Protein AF-A0AAV8USU6-F1 (afdb_monomer)

InterPro domains:
  IPR000008 C2 domain [PF00168] (88-196)
  IPR000152 EGF-type aspartate/asparagine hydroxylation site [PS00010] (63-74)
  IPR000742 EGF-like domain [PF00008] (52-81)
  IPR000742 EGF-like domain [PS01186] (72-83)
  IPR000742 EGF-like domain [PS50026] (48-84)
  IPR000742 EGF-like domain [SM00181] (51-84)
  IPR001881 EGF-like calcium-binding domain [SM00179] (52-84)
  IPR035892 C2 domain superfamily [G3DSA:2.60.40.150] (82-209)
  IPR035892 C2 domain superfamily [SSF49562] (86-198)

pLDDT: mean 71.03, std 19.29, range [28.53, 97.12]

Organism: NCBI:txid101924

Secondary structure (DSSP, 8-state):
---------------------------------------S---PPPPPPPPP-TTTS-TTPEEEEETTEEEEEPPTTEESTTS-EE-EEEEEEEEEEES--B-STTTTS---S-SS-B--EEEEEEEEETTS-EEEEEPPPB-S--TT-EEEEEEEEEEE-EEEEEEEEEE--SSS---EEEEEEEEGGG--S-SS-----EEEEEE-SSS-TTT-EEEEEEEEEE-

Radius of gyration: 25.68 Å; Cα contacts (8 Å, |Δi|>4): 419; chains: 1; bounding box: 75×52×65 Å

Mean predicted aligned error: 15.53 Å

Foldseek 3Di:
DDDDDDDDDDDDDDDDDDDDDDDDDDDDPPPDPDDPDDDPDDPDPDPDAAADDPQQAPDPWDWDGDPRHIATRADFQFDDRRSQFGKWWKKKWWFFWAAFDQDPPPPPDPDDPDDDDGFQKKKKKWWAAPVGDIDIDIDDTRPPDDGTDTPGDMDTPTIGRTFKMKMFIWGDDPPDDIHTQFIDMDGCSPQSPDPDDSFPFDWDWTHGPVDDSVRTTITMTMGIGGD

Structure (mmCIF, N/CA/C/O backbone):
data_AF-A0AAV8USU6-F1
#
_entry.id   AF-A0AAV8USU6-F1
#
loop_
_atom_site.group_PDB
_atom_site.id
_atom_site.type_symbol
_atom_site.label_atom_id
_atom_site.label_alt_id
_atom_site.label_comp_id
_atom_site.label_asym_id
_atom_site.label_entity_id
_atom_site.label_seq_id
_atom_site.pdbx_PDB_ins_code
_atom_site.Cartn_x
_atom_site.Cartn_y
_atom_site.Cartn_z
_atom_site.occupancy
_atom_site.B_iso_or_equiv
_atom_site.auth_seq_id
_atom_site.auth_comp_id
_atom_site.auth_asym_id
_atom_site.auth_atom_id
_atom_site.pdbx_PDB_model_num
ATOM 1 N N . MET A 1 1 ? 7.207 -15.538 30.637 1.00 30.20 1 MET A N 1
ATOM 2 C CA . MET A 1 1 ? 8.234 -16.384 29.986 1.00 30.20 1 MET A CA 1
ATOM 3 C C . MET A 1 1 ? 7.613 -16.984 28.735 1.00 30.20 1 MET A C 1
ATOM 5 O O . MET A 1 1 ? 6.479 -17.431 28.803 1.00 30.20 1 MET A O 1
ATOM 9 N N . ALA A 1 2 ? 8.302 -16.873 27.601 1.00 35.47 2 ALA A N 1
ATOM 10 C CA . ALA A 1 2 ? 7.780 -17.097 26.253 1.00 35.47 2 ALA A CA 1
ATOM 11 C C . ALA A 1 2 ? 7.238 -18.514 25.990 1.00 35.47 2 ALA A C 1
ATOM 13 O O . ALA A 1 2 ? 7.802 -19.483 26.494 1.00 35.47 2 ALA A O 1
ATOM 14 N N . LYS A 1 3 ? 6.248 -18.612 25.089 1.00 28.55 3 LYS A N 1
ATOM 15 C CA . LYS A 1 3 ? 6.209 -19.606 24.001 1.00 28.55 3 LYS A CA 1
ATOM 16 C C . LYS A 1 3 ? 5.271 -19.140 22.879 1.00 28.55 3 LYS A C 1
ATOM 18 O O . LYS A 1 3 ? 4.063 -19.061 23.042 1.00 28.55 3 LYS A O 1
ATOM 23 N N . TYR A 1 4 ? 5.899 -18.817 21.754 1.00 35.44 4 TYR A N 1
ATOM 24 C CA . TYR A 1 4 ? 5.329 -18.570 20.433 1.00 35.44 4 TYR A CA 1
ATOM 25 C C . TYR A 1 4 ? 5.064 -19.927 19.763 1.00 35.44 4 TYR A C 1
ATOM 27 O O . TYR A 1 4 ? 6.001 -20.717 19.640 1.00 35.44 4 TYR A O 1
ATOM 35 N N . THR A 1 5 ? 3.833 -20.223 19.341 1.00 28.53 5 THR A N 1
ATOM 36 C CA . THR A 1 5 ? 3.465 -21.186 18.269 1.00 28.53 5 THR A CA 1
ATOM 37 C C . THR A 1 5 ? 1.951 -21.023 18.050 1.00 28.53 5 THR A C 1
ATOM 39 O O . THR A 1 5 ? 1.216 -20.984 19.024 1.00 28.53 5 THR A O 1
ATOM 42 N N . GLN A 1 6 ? 1.407 -20.825 16.847 1.00 34.00 6 GLN A N 1
ATOM 43 C CA . GLN A 1 6 ? 1.409 -21.801 15.761 1.00 34.00 6 GLN A CA 1
ATOM 44 C C . GLN A 1 6 ? 1.050 -21.132 14.420 1.00 34.00 6 GLN A C 1
ATOM 46 O O . GLN A 1 6 ? 0.008 -20.497 14.281 1.00 34.00 6 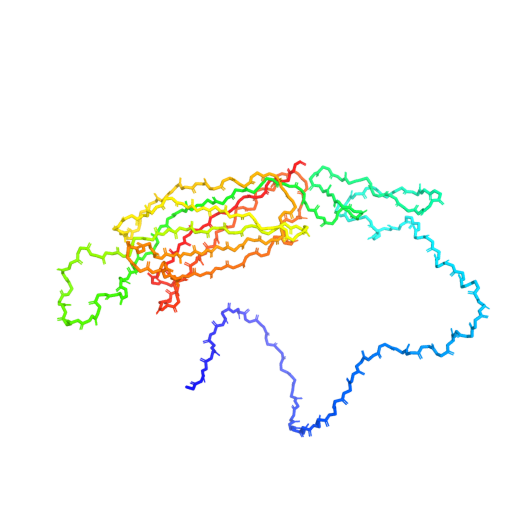GLN A O 1
ATOM 51 N N . VAL A 1 7 ? 1.908 -21.332 13.420 1.00 33.25 7 VAL A N 1
ATOM 52 C CA . VAL A 1 7 ? 1.582 -21.174 11.999 1.00 33.25 7 VAL A CA 1
ATOM 53 C C . VAL A 1 7 ? 0.888 -22.465 11.557 1.00 33.25 7 VAL A C 1
ATOM 55 O O . VAL A 1 7 ? 1.444 -23.550 11.719 1.00 33.25 7 VAL A O 1
ATOM 58 N N . CYS A 1 8 ? -0.325 -22.359 11.013 1.00 29.50 8 CYS A N 1
ATOM 59 C CA . CYS A 1 8 ? -0.999 -23.461 10.328 1.00 29.50 8 CYS A CA 1
ATOM 60 C C . CYS A 1 8 ? -0.455 -23.574 8.898 1.00 29.50 8 CYS A C 1
ATOM 62 O O . CYS A 1 8 ? -0.844 -22.797 8.030 1.00 29.50 8 CYS A O 1
ATOM 64 N N . VAL A 1 9 ? 0.410 -24.557 8.638 1.00 39.50 9 VAL A N 1
ATOM 65 C CA . VAL A 1 9 ? 0.604 -25.106 7.288 1.00 39.50 9 VAL A CA 1
ATOM 66 C C . VAL A 1 9 ? 0.569 -26.627 7.385 1.00 39.50 9 VAL A C 1
ATOM 68 O O . VAL A 1 9 ? 1.284 -27.248 8.169 1.00 39.50 9 VAL A O 1
ATOM 71 N N . VAL A 1 10 ? -0.335 -27.208 6.607 1.00 37.88 10 VAL A N 1
ATOM 72 C CA . VAL A 1 10 ? -0.635 -28.635 6.532 1.00 37.88 10 VAL A CA 1
ATOM 73 C C . VAL A 1 10 ? 0.506 -29.376 5.818 1.00 37.88 10 VAL A C 1
ATOM 75 O O . VAL A 1 10 ? 0.798 -29.089 4.665 1.00 37.88 10 VAL A O 1
ATOM 78 N N . GLY A 1 11 ? 1.121 -30.319 6.540 1.00 32.38 11 GLY A N 1
ATOM 79 C CA . GLY A 1 11 ? 1.697 -31.600 6.100 1.00 32.38 11 GLY A CA 1
ATOM 80 C C . GLY A 1 11 ? 2.580 -31.694 4.844 1.00 32.38 11 GLY A C 1
ATOM 81 O O . GLY A 1 11 ? 2.073 -31.711 3.732 1.00 32.38 11 GLY A O 1
ATOM 82 N N . LEU A 1 12 ? 3.858 -32.051 5.036 1.00 34.44 12 LEU A N 1
ATOM 83 C CA . LEU A 1 12 ? 4.325 -33.409 4.709 1.00 34.44 12 LEU A CA 1
ATOM 84 C C . LEU A 1 12 ? 5.612 -33.750 5.482 1.00 34.44 12 LEU A C 1
ATOM 86 O O . LEU A 1 12 ? 6.517 -32.934 5.622 1.00 34.44 12 LEU A O 1
ATOM 90 N N . VAL A 1 13 ? 5.647 -34.970 6.010 1.00 34.88 13 VAL A N 1
ATOM 91 C CA . VAL A 1 13 ? 6.684 -35.541 6.875 1.00 34.88 13 VAL A CA 1
ATOM 92 C C . VAL A 1 13 ? 7.810 -36.134 6.029 1.00 34.88 13 VAL A C 1
ATOM 94 O O . VAL A 1 13 ? 7.525 -36.901 5.118 1.00 34.88 13 VAL A O 1
ATOM 97 N N . LEU A 1 14 ? 9.067 -35.884 6.404 1.00 33.19 14 LEU A N 1
ATOM 98 C CA . LEU A 1 14 ? 10.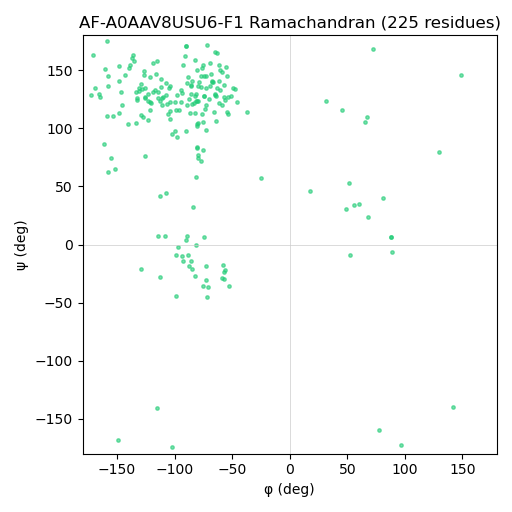134 -36.891 6.362 1.00 33.19 14 LEU A CA 1
ATOM 99 C C . LEU A 1 14 ? 11.197 -36.535 7.409 1.00 33.19 14 LEU A C 1
ATOM 101 O O . LEU A 1 14 ? 11.888 -35.524 7.319 1.00 33.19 14 LEU A O 1
ATOM 105 N N . ALA A 1 15 ? 11.256 -37.365 8.447 1.00 34.25 15 ALA A N 1
ATOM 106 C CA . ALA A 1 15 ? 12.210 -37.286 9.538 1.00 34.25 15 ALA A CA 1
ATOM 107 C C . ALA A 1 15 ? 13.557 -37.891 9.119 1.00 34.25 15 ALA A C 1
ATOM 109 O O . ALA A 1 15 ? 13.586 -38.992 8.572 1.00 34.25 15 ALA A O 1
ATOM 110 N N . VAL A 1 16 ? 14.664 -37.230 9.467 1.00 36.00 16 VAL A N 1
ATOM 111 C CA . VAL A 1 16 ? 15.960 -37.893 9.660 1.00 36.00 16 VAL A CA 1
ATOM 112 C C . VAL A 1 16 ? 16.563 -37.388 10.968 1.00 36.00 16 VAL A C 1
ATOM 114 O O . VAL A 1 16 ? 16.653 -36.190 11.225 1.00 36.00 16 VAL A O 1
ATOM 117 N N . LEU A 1 17 ? 16.899 -38.357 11.812 1.00 37.72 17 LEU A N 1
ATOM 118 C CA . LEU A 1 17 ? 17.495 -38.249 13.136 1.00 37.72 17 LEU A CA 1
ATOM 119 C C . LEU A 1 17 ? 18.920 -37.686 13.057 1.00 37.72 17 LEU A C 1
ATOM 121 O O . LEU A 1 17 ? 19.693 -38.154 12.228 1.00 37.72 17 LEU A O 1
ATOM 125 N N . ALA A 1 18 ? 19.306 -36.810 13.988 1.00 36.22 18 ALA A N 1
ATOM 126 C CA . ALA A 1 18 ? 20.639 -36.855 14.598 1.00 36.22 18 ALA A CA 1
ATOM 127 C C . ALA A 1 18 ? 20.713 -35.994 15.869 1.00 36.22 18 ALA A C 1
ATOM 129 O O . ALA A 1 18 ? 20.324 -34.831 15.918 1.00 36.22 18 ALA A O 1
ATOM 130 N N . SER A 1 19 ? 21.221 -36.653 16.896 1.00 37.25 19 SER A N 1
ATOM 131 C CA . SER A 1 19 ? 21.472 -36.287 18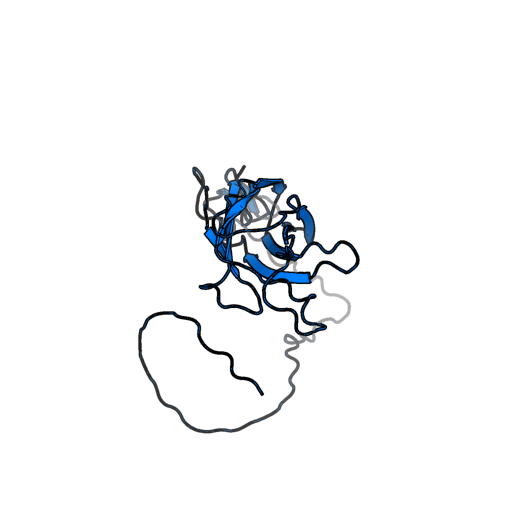.281 1.00 37.25 19 SER A CA 1
ATOM 132 C C . SER A 1 19 ? 22.592 -35.260 18.519 1.00 37.25 19 SER A C 1
ATOM 134 O O . SER A 1 19 ? 23.569 -35.190 17.783 1.00 37.25 19 SER A O 1
ATOM 136 N N . SER A 1 20 ? 22.462 -34.599 19.678 1.00 40.94 20 SER A N 1
ATOM 137 C CA . SER A 1 20 ? 23.510 -34.120 20.601 1.00 40.94 20 SER A CA 1
ATOM 138 C C . SER A 1 20 ? 24.490 -33.019 20.159 1.00 40.94 20 SER A C 1
ATOM 140 O O . SER A 1 20 ? 25.470 -33.260 19.469 1.00 40.94 20 SER A O 1
ATOM 142 N N . ALA A 1 21 ? 24.236 -31.830 20.719 1.00 38.78 21 ALA A N 1
ATOM 143 C CA . ALA A 1 21 ? 25.156 -30.918 21.411 1.00 38.78 21 ALA A CA 1
ATOM 144 C C . ALA A 1 21 ? 26.641 -30.857 20.994 1.00 38.78 21 ALA A C 1
ATOM 146 O O . ALA A 1 21 ? 27.402 -31.790 21.230 1.00 38.78 21 ALA A O 1
ATOM 147 N N . SER A 1 22 ? 27.097 -29.652 20.633 1.00 37.94 22 SER A N 1
ATOM 148 C CA . SER A 1 22 ? 28.099 -28.904 21.417 1.00 37.94 22 SER A CA 1
ATOM 149 C C . SER A 1 22 ? 28.230 -27.469 20.908 1.00 37.94 22 SER A C 1
ATOM 151 O O . SER A 1 22 ? 28.298 -27.216 19.709 1.00 37.94 22 SER A O 1
ATOM 153 N N . ALA A 1 23 ? 28.252 -26.521 21.844 1.00 40.19 23 ALA A N 1
ATOM 154 C CA . ALA A 1 23 ? 28.543 -25.124 21.575 1.00 40.19 23 ALA A CA 1
ATOM 155 C C . ALA A 1 23 ? 30.046 -24.945 21.325 1.00 40.19 23 ALA A C 1
ATOM 157 O O . ALA A 1 23 ? 30.860 -25.309 22.169 1.00 40.19 23 ALA A O 1
ATOM 158 N N . ILE A 1 24 ? 30.400 -24.311 20.208 1.00 38.97 24 ILE A N 1
ATOM 159 C CA . ILE A 1 24 ? 31.703 -23.673 20.021 1.00 38.97 24 ILE A CA 1
ATOM 160 C C . ILE A 1 24 ? 31.420 -22.239 19.583 1.00 38.97 24 ILE A C 1
ATOM 162 O O . ILE A 1 24 ? 30.938 -21.988 18.481 1.00 38.97 24 ILE A O 1
ATOM 166 N N . ARG A 1 25 ? 31.698 -21.284 20.476 1.00 47.84 25 ARG A N 1
ATOM 167 C CA . ARG A 1 25 ? 31.906 -19.892 20.082 1.00 47.84 25 ARG A CA 1
ATOM 168 C C . ARG A 1 25 ? 33.270 -19.812 19.411 1.00 47.84 25 ARG A C 1
ATOM 170 O O . ARG A 1 25 ? 34.281 -19.972 20.085 1.00 47.84 25 ARG A O 1
ATOM 177 N N . LEU A 1 26 ? 33.287 -19.466 18.134 1.00 41.09 26 LEU A N 1
ATOM 178 C CA . LEU A 1 26 ? 34.401 -18.743 17.539 1.00 41.09 26 LEU A CA 1
ATOM 179 C C . LEU A 1 26 ? 33.805 -17.546 16.808 1.00 41.09 26 LEU A C 1
ATOM 181 O O . LEU A 1 26 ? 33.060 -17.693 15.844 1.00 41.09 26 LEU A O 1
ATOM 185 N N . GLY A 1 27 ? 34.089 -16.355 17.335 1.00 49.78 27 GLY A N 1
ATOM 186 C CA . GLY A 1 27 ? 33.959 -15.136 16.559 1.00 49.78 27 GLY A CA 1
ATOM 187 C C . GLY A 1 27 ? 34.917 -15.231 15.379 1.00 49.78 27 GLY A C 1
ATOM 188 O O . GLY A 1 27 ? 36.115 -15.422 15.569 1.00 49.78 27 GLY A O 1
ATOM 189 N N . GLY A 1 28 ? 34.370 -15.133 14.176 1.00 37.41 28 GLY A N 1
ATOM 190 C CA . GLY A 1 28 ? 35.114 -15.025 12.935 1.00 37.41 28 GLY A CA 1
ATOM 191 C C . GLY A 1 28 ? 34.378 -14.033 12.055 1.00 37.41 28 GLY A C 1
ATOM 192 O O . GLY A 1 28 ? 33.316 -14.347 11.525 1.00 37.41 28 GLY A O 1
ATOM 193 N N . SER A 1 29 ? 34.919 -12.819 11.970 1.00 44.47 29 SER A N 1
ATOM 194 C CA . SER A 1 29 ? 34.598 -11.869 10.912 1.00 44.47 29 SER A CA 1
ATOM 195 C C . SER A 1 29 ? 34.852 -12.577 9.583 1.00 44.47 29 SER A C 1
ATOM 197 O O . SER A 1 29 ? 35.985 -12.959 9.296 1.00 44.47 29 SER A O 1
ATOM 199 N N . ILE A 1 30 ? 33.803 -12.821 8.800 1.00 50.72 30 ILE A N 1
ATOM 200 C CA . ILE A 1 30 ? 33.946 -13.138 7.377 1.00 50.72 30 ILE A CA 1
ATOM 201 C C . ILE A 1 30 ? 34.221 -11.815 6.672 1.00 50.72 30 ILE A C 1
ATOM 203 O O . ILE A 1 30 ? 33.366 -11.255 5.991 1.00 50.72 30 ILE A O 1
ATOM 207 N N . ASP A 1 31 ? 35.428 -11.299 6.877 1.00 50.16 31 ASP A N 1
ATOM 208 C CA . ASP A 1 31 ? 36.010 -10.415 5.887 1.00 50.16 31 ASP A CA 1
ATOM 209 C C . ASP A 1 31 ? 36.229 -11.267 4.624 1.00 50.16 31 ASP A C 1
ATOM 211 O O . ASP A 1 31 ? 36.764 -12.381 4.717 1.00 50.16 31 ASP A O 1
ATOM 215 N N . PRO A 1 32 ? 35.773 -10.818 3.439 1.00 64.06 32 PRO A N 1
ATOM 216 C CA . PRO A 1 32 ? 36.112 -11.493 2.193 1.00 64.06 32 PRO A CA 1
ATOM 217 C C . PRO A 1 32 ? 37.643 -11.577 2.074 1.00 64.06 32 PRO A C 1
ATOM 219 O O . PRO A 1 32 ? 38.337 -10.729 2.639 1.00 64.06 32 PRO A O 1
ATOM 222 N N . PRO A 1 33 ? 38.197 -12.579 1.366 1.00 57.53 33 PRO A N 1
ATOM 223 C CA . PRO A 1 33 ? 39.638 -12.786 1.311 1.00 57.53 33 PRO A CA 1
ATOM 224 C C . PRO A 1 33 ? 40.341 -11.498 0.878 1.00 57.53 33 PRO A C 1
ATOM 226 O O . PRO A 1 33 ? 40.193 -11.031 -0.252 1.00 57.53 33 PRO A O 1
ATOM 229 N N . PHE A 1 34 ? 41.087 -10.919 1.817 1.00 47.72 34 PHE A N 1
ATOM 230 C CA . PHE A 1 34 ? 41.961 -9.784 1.587 1.00 47.72 34 PHE A CA 1
ATOM 231 C C . PHE A 1 34 ? 43.048 -10.255 0.619 1.00 47.72 34 PHE A C 1
ATOM 233 O O . PHE A 1 34 ? 43.904 -11.059 0.981 1.00 47.72 34 PHE A O 1
ATOM 240 N N . ASN A 1 35 ? 42.967 -9.819 -0.636 1.00 50.72 35 ASN A N 1
ATOM 241 C CA . ASN A 1 35 ? 43.993 -10.066 -1.639 1.00 50.72 35 ASN A CA 1
ATOM 242 C C . ASN A 1 35 ? 45.172 -9.117 -1.353 1.00 50.72 35 ASN A C 1
ATOM 244 O O . ASN A 1 35 ? 44.995 -7.902 -1.483 1.00 50.72 35 ASN A O 1
ATOM 248 N N . PRO A 1 36 ? 46.359 -9.598 -0.940 1.00 52.78 36 PRO A N 1
ATOM 249 C CA . PRO A 1 36 ? 47.499 -8.731 -0.702 1.00 52.78 36 PRO A CA 1
ATOM 250 C C . PRO A 1 36 ? 48.148 -8.430 -2.054 1.00 52.78 36 PRO A C 1
ATOM 252 O O . PRO A 1 36 ? 49.095 -9.086 -2.478 1.00 52.78 36 PRO A O 1
ATOM 255 N N . GLY A 1 37 ? 47.596 -7.451 -2.760 1.00 51.44 37 GLY A N 1
ATOM 256 C CA . GLY A 1 37 ? 48.058 -7.088 -4.090 1.00 51.44 37 GLY A CA 1
ATOM 257 C C . GLY A 1 37 ? 47.732 -5.647 -4.420 1.00 51.44 37 GLY A C 1
ATOM 258 O O . GLY A 1 37 ? 46.845 -5.393 -5.218 1.00 51.44 37 GLY A O 1
ATOM 259 N N . SER A 1 38 ? 48.465 -4.705 -3.830 1.00 51.38 38 SER A N 1
ATOM 260 C CA . SER A 1 38 ? 48.606 -3.369 -4.415 1.00 51.38 38 SER A CA 1
ATOM 261 C C . SER A 1 38 ? 49.824 -2.661 -3.826 1.00 51.38 38 SER A C 1
ATOM 263 O O . SER A 1 38 ? 49.732 -1.915 -2.851 1.00 51.38 38 SER A O 1
ATOM 265 N N . GLY A 1 39 ? 50.984 -2.904 -4.442 1.00 54.25 39 GLY A N 1
ATOM 266 C CA . GLY A 1 39 ? 52.004 -1.864 -4.545 1.00 54.25 39 GLY A CA 1
ATOM 267 C C . GLY A 1 39 ? 51.487 -0.706 -5.418 1.00 54.25 39 GLY A C 1
ATOM 268 O O . GLY A 1 39 ? 50.469 -0.853 -6.102 1.00 54.25 39 GLY A O 1
ATOM 269 N N . PRO A 1 40 ? 52.144 0.462 -5.408 1.00 59.28 40 PRO A N 1
ATOM 270 C CA . PRO A 1 40 ? 51.669 1.620 -6.146 1.00 59.28 40 PRO A CA 1
ATOM 271 C C . PRO A 1 40 ? 52.051 1.469 -7.624 1.00 59.28 40 PRO A C 1
ATOM 273 O O . PRO A 1 40 ? 53.208 1.644 -7.992 1.00 59.28 40 PRO A O 1
ATOM 276 N N . GLY A 1 41 ? 51.078 1.129 -8.470 1.00 60.16 41 GLY A N 1
ATOM 277 C CA . GLY A 1 41 ? 51.253 1.093 -9.925 1.00 60.16 41 GLY A CA 1
ATOM 278 C C . GLY A 1 41 ? 50.781 -0.210 -10.559 1.00 60.16 41 GLY A C 1
ATOM 279 O O . GLY A 1 41 ? 51.587 -1.065 -10.905 1.00 60.16 41 GLY A O 1
ATOM 280 N N . GLY A 1 42 ? 49.471 -0.344 -10.749 1.00 54.19 42 GLY A N 1
ATOM 281 C CA . GLY A 1 42 ? 48.865 -1.433 -11.508 1.00 54.19 42 GLY A CA 1
ATOM 282 C C . GLY A 1 42 ? 47.595 -0.925 -12.172 1.00 54.19 42 GLY A C 1
ATOM 283 O O . GLY A 1 42 ? 46.648 -0.536 -11.497 1.00 54.19 42 GLY A O 1
ATOM 284 N N . SER A 1 43 ? 47.596 -0.857 -13.499 1.00 62.56 43 SER A N 1
ATOM 285 C CA . SER A 1 43 ? 46.382 -0.675 -14.288 1.00 62.56 43 SER A CA 1
ATOM 286 C C . SER A 1 43 ? 45.641 -2.005 -14.293 1.00 62.56 43 SER A C 1
ATOM 288 O O . SER A 1 43 ? 45.774 -2.794 -15.226 1.00 62.56 43 SER A O 1
ATOM 290 N N . ASP A 1 44 ? 44.900 -2.283 -13.223 1.00 66.12 44 ASP A N 1
ATOM 291 C CA . ASP A 1 44 ? 44.041 -3.459 -13.199 1.00 66.12 44 ASP A CA 1
ATOM 292 C C . ASP A 1 44 ? 43.086 -3.383 -14.401 1.00 66.12 44 ASP A C 1
ATOM 294 O O . ASP A 1 44 ? 42.394 -2.368 -14.578 1.00 66.12 44 ASP A O 1
ATOM 298 N N . PRO A 1 45 ? 43.045 -4.411 -15.271 1.00 74.19 45 PRO A N 1
ATOM 299 C CA . PRO A 1 45 ? 42.101 -4.434 -16.370 1.00 74.19 45 PRO A CA 1
ATOM 300 C C . PRO A 1 45 ? 40.694 -4.348 -15.790 1.00 74.19 45 PRO A C 1
ATOM 302 O O . PRO A 1 45 ? 40.272 -5.208 -15.015 1.00 74.19 45 PRO A O 1
ATOM 305 N N . LYS A 1 46 ? 39.952 -3.300 -16.164 1.00 67.31 46 LYS A N 1
ATOM 306 C CA . LYS A 1 46 ? 38.532 -3.192 -15.832 1.00 67.31 46 LYS A CA 1
ATOM 307 C C . LYS A 1 46 ? 37.850 -4.501 -16.257 1.00 67.31 46 LYS A C 1
ATOM 309 O O . LYS A 1 46 ? 38.012 -4.889 -17.418 1.00 67.31 46 LYS A O 1
ATOM 314 N N . PRO A 1 47 ? 37.093 -5.173 -15.370 1.00 72.25 47 PRO A N 1
ATOM 315 C CA . PRO A 1 47 ? 36.406 -6.402 -15.736 1.00 72.25 47 PRO A CA 1
ATOM 316 C C . PRO A 1 47 ? 35.522 -6.169 -16.973 1.00 72.25 47 PRO A C 1
ATOM 318 O O . PRO A 1 47 ? 34.980 -5.066 -17.139 1.00 72.25 47 PRO A O 1
ATOM 321 N N . PRO A 1 48 ? 35.392 -7.175 -17.858 1.00 75.06 48 PRO A N 1
ATOM 322 C CA . PRO A 1 48 ? 34.681 -7.022 -19.120 1.00 75.06 48 PRO A CA 1
ATOM 323 C C . PRO A 1 48 ? 33.240 -6.565 -18.882 1.00 75.06 48 PRO A C 1
ATOM 325 O O . PRO A 1 48 ? 32.551 -7.046 -17.980 1.00 75.06 48 PRO A O 1
ATOM 328 N N . VAL A 1 49 ? 32.783 -5.609 -19.694 1.00 76.81 49 VAL A N 1
ATOM 329 C CA . VAL A 1 49 ? 31.393 -5.150 -19.644 1.00 76.81 49 VAL A CA 1
ATOM 330 C C . VAL A 1 49 ? 30.470 -6.300 -20.065 1.00 76.81 49 VAL A C 1
ATOM 332 O O . VAL A 1 49 ? 30.709 -6.906 -21.110 1.00 76.81 49 VAL A O 1
ATOM 335 N N . PRO A 1 50 ? 29.428 -6.635 -19.280 1.00 77.31 50 PRO A N 1
ATOM 336 C CA . PRO A 1 50 ? 28.529 -7.721 -19.638 1.00 77.31 50 PRO A CA 1
ATOM 337 C C . PRO A 1 50 ? 27.788 -7.376 -20.933 1.00 77.31 50 PRO A C 1
ATOM 339 O O . PRO A 1 50 ? 27.191 -6.302 -21.048 1.00 77.31 50 PRO A O 1
ATOM 342 N N . MET A 1 51 ? 27.841 -8.298 -21.889 1.00 84.31 51 MET A N 1
ATOM 343 C CA . MET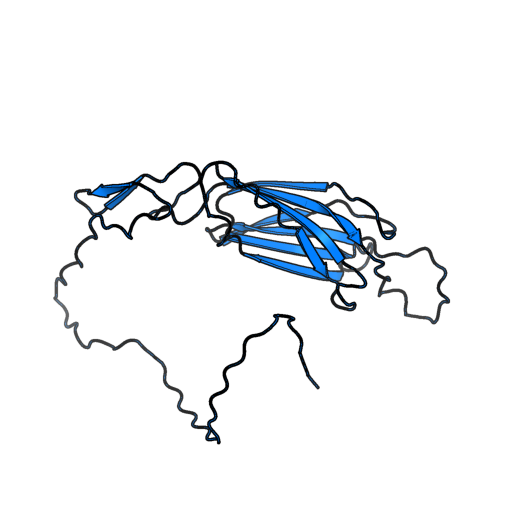 A 1 51 ? 27.031 -8.285 -23.108 1.00 84.31 51 MET A CA 1
ATOM 344 C C . MET A 1 51 ? 25.721 -9.032 -22.859 1.00 84.31 51 MET A C 1
ATOM 346 O O . MET A 1 51 ? 25.554 -9.665 -21.815 1.00 84.31 51 MET A O 1
ATOM 350 N N . CYS A 1 52 ? 24.783 -8.955 -23.790 1.00 85.50 52 CYS A N 1
ATOM 351 C CA . CYS A 1 52 ? 23.487 -9.588 -23.659 1.00 85.50 52 CYS A CA 1
ATOM 352 C C . CYS A 1 52 ? 23.581 -11.095 -23.437 1.00 85.50 52 CYS A C 1
ATOM 354 O O . CYS A 1 52 ? 24.162 -11.840 -24.219 1.00 85.50 52 CYS A O 1
ATOM 356 N N . SER A 1 53 ? 22.914 -11.539 -22.377 1.00 80.44 53 SER A N 1
ATOM 357 C CA . SER A 1 53 ? 22.636 -12.936 -22.086 1.00 80.44 53 SER A CA 1
ATOM 358 C C . SER A 1 53 ? 21.184 -13.072 -21.630 1.00 80.44 53 SER A C 1
ATOM 360 O O . SER A 1 53 ? 20.533 -12.083 -21.269 1.00 80.44 53 SER A O 1
ATOM 362 N N . SER A 1 54 ? 20.663 -14.298 -21.661 1.00 69.56 54 SER A N 1
ATOM 363 C CA . SER A 1 54 ? 19.260 -14.612 -21.363 1.00 69.56 54 SER A CA 1
ATOM 364 C C . SER A 1 54 ? 18.792 -14.159 -19.975 1.00 69.56 54 SER A C 1
ATOM 366 O O . SER A 1 54 ? 17.602 -13.929 -19.790 1.00 69.56 54 SER A O 1
ATOM 3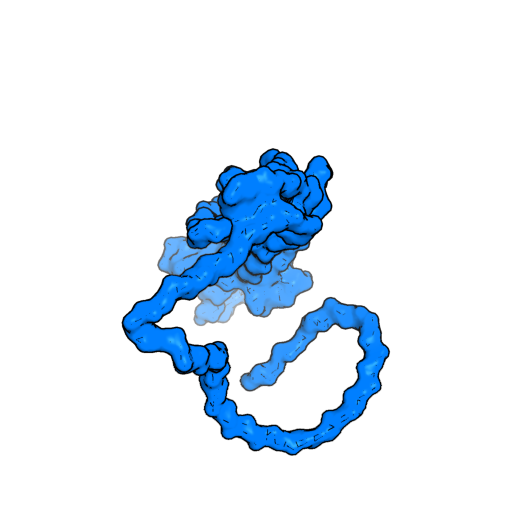68 N N . ASP A 1 55 ? 19.706 -13.988 -19.017 1.00 77.56 55 ASP A N 1
ATOM 369 C CA . ASP A 1 55 ? 19.373 -13.684 -17.620 1.00 77.56 55 ASP A CA 1
ATOM 370 C C . ASP A 1 55 ? 19.483 -12.204 -17.236 1.00 77.56 55 ASP A C 1
ATOM 372 O O . ASP A 1 55 ? 19.056 -11.819 -16.143 1.00 77.56 55 ASP A O 1
ATOM 376 N N . LEU A 1 56 ? 20.035 -11.354 -18.109 1.00 85.06 56 LEU A N 1
ATOM 377 C CA . LEU A 1 56 ? 20.267 -9.943 -17.778 1.00 85.06 56 LEU A CA 1
ATOM 378 C C . LEU A 1 56 ? 18.990 -9.106 -17.792 1.00 85.06 56 LEU A C 1
ATOM 380 O O . LEU A 1 56 ? 18.851 -8.203 -16.968 1.00 85.06 56 LEU A O 1
ATOM 384 N N . CYS A 1 57 ? 18.066 -9.401 -18.704 1.00 86.38 57 CYS A N 1
ATOM 385 C CA . CYS A 1 57 ? 16.776 -8.726 -18.793 1.00 86.38 57 CYS A CA 1
ATOM 386 C C . CYS A 1 57 ? 15.678 -9.658 -18.289 1.00 86.38 57 CYS A C 1
ATOM 388 O O . CYS A 1 57 ? 15.468 -10.741 -18.829 1.00 86.38 57 CYS A O 1
ATOM 390 N N . ARG A 1 58 ? 14.950 -9.237 -17.256 1.00 84.75 58 ARG A N 1
ATOM 391 C CA . ARG A 1 58 ? 13.871 -10.027 -16.658 1.00 84.75 58 ARG A CA 1
ATOM 392 C C . ARG A 1 58 ? 12.521 -9.734 -17.315 1.00 84.75 58 ARG A C 1
ATOM 394 O O . ARG A 1 58 ? 12.368 -8.818 -18.130 1.00 84.75 58 ARG A O 1
ATOM 401 N N . ASN A 1 59 ? 11.531 -10.552 -16.960 1.00 77.38 59 ASN A N 1
ATOM 402 C CA . ASN A 1 59 ? 10.115 -10.347 -17.285 1.00 77.38 59 ASN A CA 1
ATOM 403 C C . ASN A 1 59 ? 9.810 -10.287 -18.791 1.00 77.38 59 ASN A C 1
ATOM 405 O O . ASN A 1 59 ? 8.931 -9.560 -19.253 1.00 77.38 59 ASN A O 1
ATOM 409 N N . GLY A 1 60 ? 10.555 -11.076 -19.572 1.00 79.44 60 GLY A N 1
ATOM 410 C CA . GLY A 1 60 ? 10.398 -11.169 -21.024 1.00 79.44 60 GLY A CA 1
ATOM 411 C C . GLY A 1 60 ? 10.798 -9.895 -21.770 1.00 79.44 60 GLY A C 1
ATOM 412 O O . GLY A 1 60 ? 10.281 -9.646 -22.858 1.00 79.44 60 GLY A O 1
ATOM 413 N N . SER A 1 61 ? 11.661 -9.072 -21.175 1.00 85.44 61 SER A N 1
ATOM 414 C CA . SER A 1 61 ? 12.200 -7.858 -21.790 1.00 85.44 61 SER A CA 1
ATOM 415 C C . SER A 1 61 ? 13.283 -8.188 -22.820 1.00 85.44 61 SER A C 1
ATOM 417 O O . SER A 1 61 ? 13.961 -9.207 -22.719 1.00 85.44 61 SER A O 1
ATOM 419 N N . THR A 1 62 ? 13.459 -7.328 -23.825 1.00 88.31 62 THR A N 1
ATOM 420 C CA . THR A 1 62 ? 14.436 -7.568 -24.902 1.00 88.31 62 THR A CA 1
ATOM 421 C C . THR A 1 62 ? 15.806 -7.024 -24.513 1.00 88.31 62 THR A C 1
ATOM 423 O O . THR A 1 62 ? 15.927 -5.837 -24.217 1.00 88.31 62 THR A O 1
ATOM 426 N N . CYS A 1 63 ? 16.843 -7.859 -24.555 1.00 90.19 63 CYS A N 1
ATOM 427 C CA . CYS A 1 63 ? 18.226 -7.414 -24.394 1.00 90.19 63 CYS A CA 1
ATOM 428 C C . CYS A 1 63 ? 18.806 -6.963 -25.740 1.00 90.19 63 CYS A C 1
ATOM 430 O O . CYS A 1 63 ? 18.588 -7.627 -26.753 1.00 90.19 63 CYS A O 1
ATOM 432 N N . ARG A 1 64 ? 19.538 -5.844 -25.761 1.00 89.44 64 ARG A N 1
ATOM 433 C CA . ARG A 1 64 ? 20.348 -5.415 -26.912 1.00 89.44 64 ARG A CA 1
ATOM 434 C C . ARG A 1 64 ? 21.773 -5.078 -26.492 1.00 89.44 64 ARG A C 1
ATOM 436 O O . ARG A 1 64 ? 21.968 -4.417 -25.469 1.00 89.44 64 ARG A O 1
ATOM 443 N N . ASP A 1 65 ? 22.730 -5.503 -27.305 1.00 88.25 65 ASP A N 1
ATOM 444 C CA . ASP A 1 65 ? 24.140 -5.168 -27.139 1.00 88.25 65 ASP A CA 1
ATOM 445 C C . ASP A 1 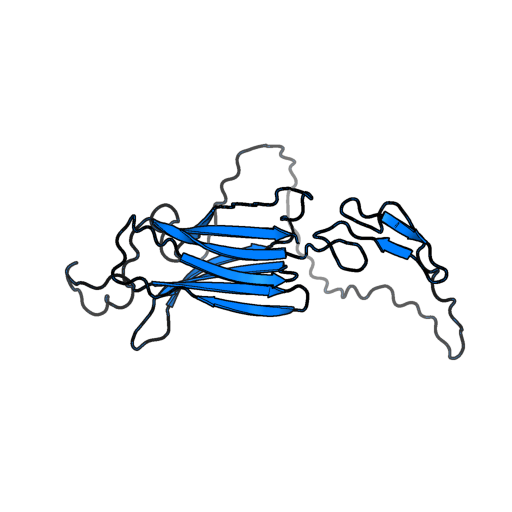65 ? 24.424 -3.721 -27.540 1.00 88.25 65 ASP A C 1
ATOM 447 O O . ASP A 1 65 ? 23.834 -3.175 -28.474 1.00 88.25 65 ASP A O 1
ATOM 451 N N . TYR A 1 66 ? 25.353 -3.108 -26.818 1.00 85.00 66 TYR A N 1
ATOM 452 C CA . TYR A 1 66 ? 25.889 -1.775 -27.046 1.00 85.00 66 TYR A CA 1
ATOM 453 C C . TYR A 1 66 ? 27.413 -1.820 -26.902 1.00 85.00 66 TYR A C 1
ATOM 455 O O . TYR A 1 66 ? 27.971 -2.673 -26.215 1.00 85.00 66 TYR A O 1
ATOM 463 N N . SER A 1 67 ? 28.106 -0.849 -27.498 1.00 82.56 67 SER A N 1
ATOM 464 C CA . SER A 1 67 ? 29.572 -0.737 -27.424 1.00 82.56 67 SER A CA 1
ATOM 465 C C . SER A 1 67 ? 30.122 -0.633 -25.993 1.00 82.56 67 SER A C 1
ATOM 467 O O . SER A 1 67 ? 31.305 -0.870 -25.769 1.00 82.56 67 SER A O 1
ATOM 469 N N . THR A 1 68 ? 29.275 -0.293 -25.019 1.00 81.50 68 THR A N 1
ATOM 470 C CA . THR A 1 68 ? 29.623 -0.132 -23.602 1.00 81.50 68 THR A CA 1
ATOM 471 C C . THR A 1 68 ? 28.957 -1.161 -22.673 1.00 81.50 68 THR A C 1
ATOM 473 O O . THR A 1 68 ? 29.083 -1.035 -21.452 1.00 81.50 68 THR A O 1
ATOM 476 N N . GLY A 1 69 ? 28.265 -2.178 -23.208 1.00 86.06 69 GLY A N 1
ATOM 477 C CA . GLY A 1 69 ? 27.598 -3.235 -22.432 1.00 86.06 69 GLY A CA 1
ATOM 478 C C . GLY A 1 69 ? 26.249 -3.651 -23.026 1.00 86.06 69 GLY A C 1
ATOM 479 O O . GLY A 1 69 ? 26.099 -3.724 -24.237 1.00 86.06 69 GLY A O 1
ATOM 480 N N . TYR A 1 70 ? 25.244 -3.888 -22.181 1.00 88.56 70 TYR A N 1
ATOM 481 C CA . TYR A 1 70 ? 23.881 -4.228 -22.604 1.00 88.56 70 TYR A CA 1
ATOM 482 C C . TYR A 1 70 ? 22.864 -3.149 -22.212 1.00 88.56 70 TYR A C 1
ATOM 484 O O . TYR A 1 70 ? 23.056 -2.402 -21.245 1.00 88.56 70 TYR A O 1
ATOM 492 N N . LYS A 1 71 ? 21.728 -3.119 -22.911 1.00 88.31 71 LYS A N 1
ATOM 493 C CA . LYS A 1 71 ? 20.539 -2.358 -22.507 1.00 88.31 71 LYS A CA 1
ATOM 494 C C . LYS A 1 71 ? 19.293 -3.220 -22.645 1.00 88.31 71 LYS A C 1
ATOM 496 O O . LYS A 1 71 ? 19.047 -3.805 -23.700 1.00 88.31 71 LYS A O 1
ATOM 501 N N . CYS A 1 72 ? 18.477 -3.248 -21.597 1.00 90.06 72 CYS A N 1
ATOM 502 C CA . CYS A 1 72 ? 17.163 -3.871 -21.653 1.00 90.06 72 CYS A CA 1
ATOM 503 C C . CYS A 1 72 ? 16.120 -2.886 -22.188 1.00 90.06 72 CYS A C 1
ATOM 505 O O . CYS A 1 72 ? 15.987 -1.765 -21.697 1.00 90.06 72 CYS A O 1
ATOM 507 N N . SER A 1 73 ? 15.359 -3.321 -23.186 1.00 89.94 73 SER A N 1
ATOM 508 C CA . SER A 1 73 ? 14.108 -2.686 -23.598 1.00 89.94 73 SER A CA 1
ATOM 509 C C . SER A 1 73 ? 12.983 -3.340 -22.805 1.00 89.94 73 SER A C 1
ATOM 511 O O . SER A 1 73 ? 12.554 -4.452 -23.127 1.00 89.94 73 SER A O 1
ATOM 513 N N . CYS A 1 74 ? 12.578 -2.683 -21.718 1.00 85.94 74 CYS A N 1
ATOM 514 C CA . CYS A 1 74 ? 11.568 -3.213 -20.814 1.00 85.94 74 CYS A CA 1
ATOM 515 C C . CYS A 1 74 ? 10.198 -3.263 -21.481 1.00 85.94 74 CYS A C 1
ATOM 517 O O . CYS A 1 74 ? 9.810 -2.345 -22.207 1.00 85.94 74 CYS A O 1
ATOM 519 N N . LYS A 1 75 ? 9.453 -4.336 -21.207 1.00 83.44 75 LYS A N 1
ATOM 520 C CA . LYS A 1 75 ? 8.022 -4.356 -21.505 1.00 83.44 75 LYS A CA 1
ATOM 521 C C . LYS A 1 75 ? 7.314 -3.257 -20.714 1.00 83.44 75 LYS A C 1
ATOM 523 O O . LYS A 1 75 ? 7.761 -2.862 -19.638 1.00 83.44 75 LYS A O 1
ATOM 528 N N . ARG A 1 76 ? 6.182 -2.806 -21.252 1.00 80.50 76 ARG A N 1
ATOM 529 C CA . ARG A 1 76 ? 5.259 -1.902 -20.564 1.00 80.50 76 ARG A CA 1
ATOM 530 C C . ARG A 1 76 ? 4.963 -2.434 -19.148 1.00 80.50 76 ARG A C 1
ATOM 532 O O . ARG A 1 76 ? 4.803 -3.643 -18.974 1.00 80.50 76 ARG A O 1
ATOM 539 N N . GLY A 1 77 ? 4.997 -1.550 -18.156 1.00 74.38 77 GLY A N 1
ATOM 540 C CA . GLY A 1 77 ? 4.821 -1.878 -16.742 1.00 74.38 77 GLY A CA 1
ATOM 541 C C . GLY A 1 77 ? 6.095 -2.248 -15.986 1.00 74.38 77 GLY A C 1
ATOM 542 O O . GLY A 1 77 ? 6.034 -2.394 -14.771 1.00 74.38 77 GLY A O 1
ATOM 543 N N . TRP A 1 78 ? 7.243 -2.372 -16.659 1.00 80.88 78 TRP A N 1
ATOM 544 C CA . TRP A 1 78 ? 8.527 -2.728 -16.048 1.00 80.88 78 TRP A CA 1
ATOM 545 C C . TRP A 1 78 ? 9.580 -1.657 -16.277 1.00 80.88 78 TRP A C 1
ATOM 547 O O . TRP A 1 78 ? 9.651 -1.046 -17.344 1.00 80.88 78 TRP A O 1
ATOM 557 N N . SER A 1 79 ? 10.447 -1.439 -15.294 1.00 81.94 79 SER A N 1
ATOM 558 C CA . SER A 1 79 ? 11.594 -0.541 -15.452 1.00 81.94 79 SER A CA 1
ATOM 559 C C . SER A 1 79 ? 12.789 -0.969 -14.594 1.00 81.94 79 SER A C 1
ATOM 561 O O . SER A 1 79 ? 12.839 -2.085 -14.067 1.00 81.94 79 SER A O 1
ATOM 563 N N . LEU A 1 80 ? 13.772 -0.068 -14.491 1.00 84.69 80 LEU A N 1
ATOM 564 C CA . LEU A 1 80 ? 15.149 -0.295 -14.043 1.00 84.69 80 LEU A CA 1
ATOM 565 C C . LEU A 1 80 ? 16.007 -1.064 -15.055 1.00 84.69 80 LEU A C 1
ATOM 567 O O . LEU A 1 80 ? 15.516 -1.612 -16.039 1.00 84.69 80 LEU A O 1
ATOM 571 N N . LYS A 1 81 ? 17.323 -1.091 -14.807 1.00 83.88 81 LYS A N 1
ATOM 572 C CA . LYS A 1 81 ? 18.346 -1.597 -15.741 1.00 83.88 81 LYS A CA 1
ATOM 573 C C . LYS A 1 81 ? 18.062 -3.010 -16.266 1.00 83.88 81 LYS A C 1
ATOM 575 O O . LYS A 1 81 ? 18.355 -3.288 -17.422 1.00 83.88 81 LYS A O 1
ATOM 580 N N . GLN A 1 82 ? 17.494 -3.870 -15.424 1.00 85.75 82 GLN A N 1
ATOM 581 C CA . GLN A 1 82 ? 17.192 -5.271 -15.734 1.00 85.75 82 GLN A CA 1
ATOM 582 C C . GLN A 1 82 ? 15.692 -5.546 -15.903 1.00 85.75 82 GLN A C 1
ATOM 584 O O . GLN A 1 82 ? 15.297 -6.705 -16.013 1.00 85.75 82 GLN A O 1
ATOM 589 N N . CYS A 1 83 ? 14.845 -4.509 -15.911 1.00 84.94 83 CYS A N 1
ATOM 590 C CA . CYS A 1 83 ? 13.386 -4.645 -15.977 1.00 84.94 83 CYS A CA 1
ATOM 591 C C . CYS A 1 83 ? 12.809 -5.515 -14.849 1.00 84.94 83 CYS A C 1
ATOM 593 O O . CYS A 1 83 ? 11.869 -6.276 -15.060 1.00 84.94 83 CYS A O 1
ATOM 595 N N . THR A 1 84 ? 13.419 -5.454 -13.663 1.00 81.69 84 THR A N 1
ATOM 596 C CA . THR A 1 84 ? 13.091 -6.284 -12.494 1.00 81.69 84 THR A CA 1
ATOM 597 C C . THR A 1 84 ? 12.003 -5.689 -11.620 1.00 81.69 84 THR A C 1
ATOM 599 O O . THR A 1 84 ? 11.437 -6.412 -10.804 1.00 81.69 84 THR A O 1
ATOM 602 N N . ARG A 1 85 ? 11.725 -4.388 -11.745 1.00 81.88 85 ARG A N 1
ATOM 603 C CA . ARG A 1 85 ? 10.757 -3.702 -10.892 1.00 81.88 85 ARG A CA 1
ATOM 604 C C . ARG A 1 85 ? 9.570 -3.220 -11.706 1.00 81.88 85 ARG A C 1
ATOM 606 O O . ARG A 1 85 ? 9.783 -2.602 -12.754 1.00 81.88 85 ARG A O 1
ATOM 613 N N . PRO A 1 86 ? 8.345 -3.498 -11.247 1.00 80.25 86 PRO A N 1
ATOM 614 C CA . PRO A 1 86 ? 7.179 -2.937 -11.882 1.00 80.25 86 PRO A CA 1
ATOM 615 C C . PRO A 1 86 ? 7.069 -1.440 -11.546 1.00 80.25 86 PRO A C 1
ATOM 617 O O . PRO A 1 86 ? 7.444 -1.013 -10.455 1.00 80.25 86 PRO A O 1
ATOM 620 N N . TYR A 1 87 ? 6.587 -0.654 -12.505 1.00 85.56 87 TYR A N 1
ATOM 621 C CA . TYR A 1 87 ? 6.130 0.721 -12.299 1.00 85.56 87 TYR A CA 1
ATOM 622 C C . TYR A 1 87 ? 4.615 0.728 -12.451 1.00 85.56 87 TYR A C 1
ATOM 624 O O . TYR A 1 87 ? 4.100 0.245 -13.464 1.00 85.56 87 TYR A O 1
ATOM 632 N N . GLY A 1 88 ? 3.888 1.252 -11.472 1.00 84.19 88 GLY A N 1
ATOM 633 C CA . GLY A 1 88 ? 2.449 1.054 -11.443 1.00 84.19 88 GLY A CA 1
ATOM 634 C C . GLY A 1 88 ? 1.725 1.876 -10.399 1.00 84.19 88 GLY A C 1
ATOM 635 O O . GLY A 1 88 ? 2.317 2.418 -9.467 1.00 84.19 88 GLY A O 1
ATOM 636 N N . LYS A 1 89 ? 0.414 1.968 -10.607 1.00 89.25 89 LYS A N 1
ATOM 637 C CA . LYS A 1 89 ? -0.508 2.708 -9.767 1.00 89.25 89 LYS A CA 1
ATOM 638 C C . LYS A 1 89 ? -0.928 1.884 -8.562 1.00 89.25 89 LYS A C 1
ATOM 640 O O . LYS A 1 89 ? -1.534 0.828 -8.744 1.00 89.25 89 LYS A O 1
ATOM 645 N N . LEU A 1 90 ? -0.677 2.396 -7.361 1.00 90.19 90 LEU A N 1
ATOM 646 C CA . LEU A 1 90 ? -1.096 1.775 -6.109 1.00 90.19 90 LEU A CA 1
ATOM 647 C C . LEU A 1 90 ? -2.392 2.408 -5.592 1.00 90.19 90 LEU A C 1
ATOM 649 O O . LEU A 1 90 ? -2.499 3.624 -5.423 1.00 90.19 90 LEU A O 1
ATOM 653 N N . ARG A 1 91 ? -3.372 1.558 -5.290 1.00 91.44 91 ARG A N 1
ATOM 654 C CA . ARG A 1 91 ? -4.571 1.915 -4.528 1.00 91.44 91 ARG A CA 1
ATOM 655 C C . ARG A 1 91 ? -4.750 0.937 -3.383 1.00 91.44 91 ARG A C 1
ATOM 657 O O . ARG A 1 91 ? -4.670 -0.271 -3.596 1.00 91.44 91 ARG A O 1
ATOM 664 N N . VAL A 1 92 ? -5.034 1.451 -2.194 1.00 90.88 92 VAL A N 1
ATOM 665 C CA . VAL A 1 92 ? -5.348 0.641 -1.013 1.00 90.88 92 VAL A CA 1
ATOM 666 C C . VAL A 1 92 ? -6.765 0.944 -0.576 1.00 90.88 92 VAL A C 1
ATOM 668 O O . VAL A 1 92 ? -7.204 2.085 -0.553 1.00 90.88 92 VAL A O 1
ATOM 671 N N . SER A 1 93 ? -7.516 -0.103 -0.308 1.00 89.88 93 SER A N 1
ATOM 672 C CA . SER A 1 93 ? -8.960 -0.112 -0.342 1.00 89.88 93 SER A CA 1
ATOM 673 C C . SER A 1 93 ? -9.438 -0.807 0.930 1.00 89.88 93 SER A C 1
ATOM 675 O O . SER A 1 93 ? -9.332 -2.023 1.080 1.00 89.88 93 SER A O 1
ATOM 677 N N . VAL A 1 94 ? -9.918 -0.012 1.878 1.00 88.44 94 VAL A N 1
ATOM 678 C CA . VAL A 1 94 ? -10.414 -0.481 3.172 1.00 88.44 94 VAL A CA 1
ATOM 679 C C . VAL A 1 94 ? -11.852 -0.966 2.987 1.00 88.44 94 VAL A C 1
ATOM 681 O O . VAL A 1 94 ? -12.665 -0.297 2.337 1.00 88.44 94 VAL A O 1
ATOM 684 N N . ARG A 1 95 ? -12.127 -2.180 3.466 1.00 87.56 95 ARG A N 1
ATOM 685 C CA . ARG A 1 95 ? -13.396 -2.897 3.277 1.00 87.56 95 ARG A CA 1
ATOM 686 C C . ARG A 1 95 ? -14.085 -3.090 4.627 1.00 87.56 95 ARG A C 1
ATOM 688 O O . ARG A 1 95 ? -14.082 -2.183 5.449 1.00 87.56 95 ARG A O 1
ATOM 695 N N . GLU A 1 96 ? -14.694 -4.247 4.842 1.00 84.50 96 GLU A N 1
ATOM 696 C CA . GLU A 1 96 ? -15.493 -4.548 6.024 1.00 84.50 96 GLU A CA 1
ATOM 697 C C . GLU A 1 96 ? -14.673 -4.680 7.319 1.00 84.50 96 GLU A C 1
ATOM 699 O O . GLU A 1 96 ? -13.605 -5.309 7.352 1.00 84.50 96 GLU A O 1
ATOM 704 N N . PHE A 1 97 ? -15.239 -4.062 8.358 1.00 81.00 97 PHE A N 1
ATOM 705 C CA . PHE A 1 97 ? -15.032 -4.278 9.789 1.00 81.00 97 PHE A CA 1
ATOM 706 C C . PHE A 1 97 ? -15.512 -5.648 10.277 1.00 81.00 97 PHE A C 1
ATOM 708 O O . PHE A 1 97 ? -16.728 -5.824 10.263 1.00 81.00 97 PHE A O 1
ATOM 715 N N . ILE A 1 98 ? -14.678 -6.590 10.735 1.00 79.50 98 ILE A N 1
ATOM 716 C CA . ILE A 1 98 ? -15.191 -7.817 11.383 1.00 79.50 98 ILE A CA 1
ATOM 717 C C . ILE A 1 98 ? -14.774 -7.844 12.849 1.00 79.50 98 ILE A C 1
ATOM 719 O O . ILE A 1 98 ? -13.582 -7.794 13.144 1.00 79.50 98 ILE A O 1
ATOM 723 N N . GLY A 1 99 ? -15.754 -8.001 13.737 1.00 74.69 99 GLY A N 1
ATOM 724 C CA . GLY A 1 99 ? -15.569 -8.050 15.182 1.00 74.69 99 GLY A CA 1
ATOM 725 C C . GLY A 1 99 ? -15.803 -6.721 15.889 1.00 74.69 99 GLY A C 1
ATOM 726 O O . GLY A 1 99 ? -16.249 -5.742 15.291 1.00 74.69 99 GLY A O 1
ATOM 727 N N . VAL A 1 100 ? -15.483 -6.716 17.180 1.00 69.31 100 VAL A N 1
ATOM 728 C CA . VAL A 1 100 ? -15.525 -5.548 18.064 1.00 69.31 100 VAL A CA 1
ATOM 729 C C . VAL A 1 100 ? -14.151 -5.412 18.705 1.00 69.31 100 VAL A C 1
ATOM 731 O O . VAL A 1 100 ? -13.575 -6.407 19.152 1.00 69.31 100 VAL A O 1
ATOM 734 N N . VAL A 1 101 ? -13.623 -4.192 18.730 1.00 66.62 101 VAL A N 1
ATOM 735 C CA . VAL A 1 101 ? -12.423 -3.860 19.500 1.00 66.62 101 VAL A CA 1
ATOM 736 C C . VAL A 1 101 ? -12.893 -3.063 20.706 1.00 66.62 101 VAL A C 1
ATOM 738 O O . VAL A 1 101 ? -13.457 -1.990 20.508 1.00 66.62 101 VAL A O 1
ATOM 741 N N . PRO A 1 102 ? -12.783 -3.622 21.923 1.00 62.78 102 PRO A N 1
ATOM 742 C CA . PRO A 1 102 ? -13.080 -2.862 23.123 1.00 62.78 102 PRO A CA 1
ATOM 743 C C . PRO A 1 102 ? -12.030 -1.764 23.285 1.00 62.78 102 PRO A C 1
ATOM 745 O O . PRO A 1 102 ? -10.846 -2.029 23.053 1.00 62.78 102 PRO A O 1
ATOM 748 N N . ASP A 1 103 ? -12.471 -0.577 23.695 1.00 65.06 103 ASP A N 1
ATOM 749 C CA . ASP A 1 103 ? -11.566 0.486 24.113 1.00 65.06 103 ASP A CA 1
ATOM 750 C C . ASP A 1 103 ? -10.746 -0.009 25.317 1.00 65.06 103 ASP A C 1
ATOM 752 O O . ASP A 1 103 ? -11.249 -0.666 26.240 1.00 65.06 103 ASP A O 1
ATOM 756 N N . LYS A 1 104 ? -9.437 0.210 25.254 1.00 58.88 104 LYS A N 1
ATOM 757 C CA . LYS A 1 104 ? -8.486 -0.225 26.274 1.00 58.88 104 LYS A CA 1
ATOM 758 C C . LYS A 1 104 ? -8.386 0.780 27.421 1.00 58.88 104 LYS A C 1
ATOM 760 O O . LYS A 1 104 ? -7.976 0.384 28.520 1.00 58.88 104 LYS A O 1
ATOM 765 N N . ASP A 1 105 ? -8.778 2.031 27.195 1.00 58.47 105 ASP A N 1
ATOM 766 C CA . ASP A 1 105 ? -8.496 3.143 28.099 1.00 58.47 105 ASP A CA 1
ATOM 767 C C . ASP A 1 105 ? -9.531 3.293 29.239 1.00 58.47 105 ASP A C 1
ATOM 769 O O . ASP A 1 105 ? -9.208 3.869 30.283 1.00 58.47 105 ASP A O 1
ATOM 773 N N . ASP A 1 106 ? -10.699 2.641 29.161 1.00 54.84 106 ASP A N 1
ATOM 774 C CA . ASP A 1 106 ? -11.781 2.812 30.157 1.00 54.84 106 ASP A CA 1
ATOM 775 C C . ASP A 1 106 ? -11.748 1.853 31.358 1.00 54.84 106 ASP A C 1
ATOM 777 O O . ASP A 1 106 ? -12.576 1.908 32.274 1.00 54.84 106 ASP A O 1
ATOM 781 N N . SER A 1 107 ? -10.726 1.003 31.461 1.00 52.38 107 SER A N 1
ATOM 782 C CA . SER A 1 107 ? -10.586 0.063 32.587 1.00 52.38 107 SER A CA 1
ATOM 783 C C . SER A 1 107 ? -9.928 0.670 33.834 1.00 52.38 107 SER A C 1
ATOM 785 O O . SER A 1 107 ? -9.228 -0.033 34.569 1.00 52.38 107 SER A O 1
ATOM 787 N N . ALA A 1 108 ? -10.127 1.960 34.114 1.00 49.91 108 ALA A N 1
ATOM 788 C CA . ALA A 1 108 ? -9.591 2.564 35.332 1.00 49.91 108 ALA A CA 1
ATOM 789 C C . ALA A 1 108 ? -10.467 2.312 36.574 1.00 49.91 108 ALA A C 1
ATOM 791 O O . ALA A 1 108 ? -9.918 2.271 37.674 1.00 49.91 108 ALA A O 1
ATOM 792 N N . TRP A 1 109 ? -11.788 2.109 36.456 1.00 48.53 109 TRP A N 1
ATOM 793 C CA . TRP A 1 109 ? -12.663 2.023 37.640 1.00 48.53 109 TRP A CA 1
ATOM 794 C C . TRP A 1 109 ? -13.921 1.164 37.452 1.00 48.53 109 TRP A C 1
ATOM 796 O O . TRP A 1 109 ? -15.030 1.666 37.575 1.00 48.53 109 TRP A O 1
ATOM 806 N N . GLY A 1 110 ? -13.765 -0.149 37.243 1.00 49.97 110 GLY A N 1
ATOM 807 C CA . GLY A 1 110 ? -14.817 -1.141 37.541 1.00 49.97 110 GLY A CA 1
ATOM 808 C C . GLY A 1 110 ? -16.226 -0.837 37.005 1.00 49.97 110 GLY A C 1
ATOM 809 O O . GLY A 1 110 ? -17.208 -1.217 37.648 1.00 49.97 110 GLY A O 1
ATOM 810 N N . SER A 1 111 ? -16.340 -0.144 35.873 1.00 48.12 111 SER A N 1
ATOM 811 C CA . SER A 1 111 ? -17.608 0.208 35.251 1.00 48.12 111 SER A CA 1
ATOM 812 C C . SER A 1 111 ? -18.145 -0.990 34.477 1.00 48.12 111 SER A C 1
ATOM 814 O O . SER A 1 111 ? -17.503 -1.604 33.631 1.00 48.12 111 SER A O 1
ATOM 816 N N . VAL A 1 112 ? -19.363 -1.351 34.854 1.00 44.72 112 VAL A N 1
ATOM 817 C CA . VAL A 1 112 ? -20.249 -2.285 34.173 1.00 44.72 112 VAL A CA 1
ATOM 818 C C . VAL A 1 112 ? -20.403 -1.843 32.717 1.00 44.72 112 VAL A C 1
ATOM 820 O O . VAL A 1 112 ? -20.778 -0.701 32.511 1.00 44.72 112 VAL A O 1
ATOM 823 N N . PHE A 1 113 ? -20.146 -2.758 31.773 1.00 47.91 113 PHE A N 1
ATOM 824 C CA . PHE A 1 113 ? -20.383 -2.769 30.313 1.00 47.91 113 PHE A CA 1
ATOM 825 C C . PHE A 1 113 ? -21.517 -1.872 29.746 1.00 47.91 113 PHE A C 1
ATOM 827 O O . PHE A 1 113 ? -22.448 -2.381 29.116 1.00 47.91 113 PHE A O 1
ATOM 834 N N . ASN A 1 114 ? -21.493 -0.562 29.982 1.00 51.50 114 ASN A N 1
ATOM 835 C CA . ASN A 1 114 ? -22.559 0.352 29.586 1.00 51.50 114 ASN A CA 1
ATOM 836 C C . ASN A 1 114 ? -22.084 1.814 29.473 1.00 51.50 114 ASN A C 1
ATOM 838 O O . ASN A 1 114 ? -22.606 2.685 30.167 1.00 51.50 114 ASN A O 1
ATOM 842 N N . ASP A 1 115 ? -21.149 2.071 28.564 1.00 46.59 115 ASP A N 1
ATOM 843 C CA . ASP A 1 115 ? -20.942 3.346 27.861 1.00 46.59 115 ASP A CA 1
ATOM 844 C C . ASP A 1 115 ? -20.445 2.994 26.433 1.00 46.59 115 ASP A C 1
ATOM 846 O O . ASP A 1 115 ? -19.806 1.974 26.204 1.00 46.59 115 ASP A O 1
ATOM 850 N N . SER A 1 116 ? -21.160 3.389 25.382 1.00 51.81 116 SER A N 1
ATOM 851 C CA . SER A 1 116 ? -20.891 4.527 24.487 1.00 51.81 116 SER A CA 1
ATOM 852 C C . SER A 1 116 ? -19.500 4.649 23.846 1.00 51.81 116 SER A C 1
ATOM 854 O O . SER A 1 116 ? -19.387 5.449 22.920 1.00 51.81 116 SER A O 1
ATOM 856 N N . ASP A 1 117 ? -18.502 3.851 24.227 1.00 56.75 117 ASP A N 1
ATOM 857 C CA . ASP A 1 117 ? -17.105 4.165 23.911 1.00 56.75 117 ASP A CA 1
ATOM 858 C C . ASP A 1 117 ? -16.475 2.949 23.187 1.00 56.75 117 ASP A C 1
ATOM 860 O O . ASP A 1 117 ? -15.798 2.090 23.747 1.00 56.75 117 ASP A O 1
ATOM 864 N N . PHE A 1 118 ? -16.815 2.782 21.902 1.00 61.41 118 PHE A N 1
ATOM 865 C CA . PHE A 1 118 ? -16.059 1.889 21.015 1.00 61.41 118 PHE A CA 1
ATOM 866 C C . PHE A 1 118 ? -14.873 2.667 20.441 1.00 61.41 118 PHE A C 1
ATOM 868 O O . PHE A 1 118 ? -15.079 3.798 20.010 1.00 61.41 118 PHE A O 1
ATOM 875 N N . SER A 1 119 ? -13.700 2.033 20.319 1.00 65.44 119 SER A N 1
ATOM 876 C CA . SER A 1 119 ? -12.512 2.626 19.685 1.00 65.44 119 SER A CA 1
ATOM 877 C C . SER A 1 119 ? -12.835 3.313 18.350 1.00 65.44 119 SER A C 1
ATOM 879 O O . SER A 1 119 ? -13.325 2.682 17.397 1.00 65.44 119 SER A O 1
ATOM 881 N N . ASP A 1 120 ? -12.513 4.601 18.267 1.00 79.62 120 ASP A N 1
ATOM 882 C CA . ASP A 1 120 ? -12.650 5.450 17.090 1.00 79.62 120 ASP A CA 1
ATOM 883 C C . ASP A 1 120 ? -11.482 5.182 16.134 1.00 79.62 120 ASP A C 1
ATOM 885 O O . ASP A 1 120 ? -10.540 5.957 16.008 1.00 79.62 120 ASP A O 1
ATOM 889 N N . TYR A 1 121 ? -11.488 4.061 15.422 1.00 81.06 121 TYR A N 1
ATOM 890 C CA . TYR A 1 121 ? -10.290 3.678 14.679 1.00 81.06 121 TYR A CA 1
ATOM 891 C C . TYR A 1 121 ? -10.144 4.376 13.317 1.00 81.06 121 TYR A C 1
ATOM 893 O O . TYR A 1 121 ? -11.101 4.780 12.653 1.00 81.06 121 TYR A O 1
ATOM 901 N N . PHE A 1 122 ? -8.915 4.413 12.812 1.00 88.56 122 PHE A N 1
ATOM 902 C CA . PHE A 1 122 ? -8.602 4.737 11.423 1.00 88.56 122 PHE A CA 1
ATOM 903 C C . PHE A 1 122 ? -7.530 3.797 10.873 1.00 88.56 122 PHE A C 1
ATOM 905 O O . PHE A 1 122 ? -6.774 3.152 11.604 1.00 88.56 122 PHE A O 1
ATOM 912 N N . VAL A 1 123 ? -7.459 3.716 9.546 1.00 91.12 123 VAL A N 1
ATOM 913 C CA . VAL A 1 123 ? -6.421 2.953 8.855 1.00 91.12 123 VAL A CA 1
ATOM 914 C C . VAL A 1 123 ? -5.400 3.923 8.285 1.00 91.12 123 VAL A C 1
ATOM 916 O O . VAL A 1 123 ? -5.729 4.787 7.470 1.00 91.12 123 VAL A O 1
ATOM 919 N N . GLU A 1 124 ? -4.148 3.750 8.687 1.00 94.81 124 GLU A N 1
ATOM 920 C CA . GLU A 1 124 ? -2.995 4.431 8.113 1.00 94.81 124 GLU A CA 1
ATOM 921 C C . GLU A 1 124 ? -2.221 3.467 7.215 1.00 94.81 124 GLU A C 1
ATOM 923 O O . GLU A 1 124 ? -1.992 2.307 7.557 1.00 94.81 124 GLU A O 1
ATOM 928 N N . VAL A 1 125 ? -1.816 3.956 6.049 1.00 96.06 125 VAL A N 1
ATOM 929 C CA . VAL A 1 125 ? -1.047 3.199 5.069 1.00 96.06 125 VAL A CA 1
ATOM 930 C C . VAL A 1 125 ? 0.216 3.971 4.728 1.00 96.06 125 VAL A C 1
ATOM 932 O O . VAL A 1 125 ? 0.161 5.130 4.314 1.00 96.06 125 VAL A O 1
ATOM 935 N N . GLU A 1 126 ? 1.355 3.299 4.849 1.00 96.62 126 GLU A N 1
ATOM 936 C CA . GLU A 1 126 ? 2.655 3.798 4.418 1.00 96.62 126 GLU A CA 1
ATOM 937 C C . GLU A 1 126 ? 3.151 2.957 3.242 1.00 96.62 126 GLU A C 1
ATOM 939 O O . GLU A 1 126 ? 3.267 1.738 3.343 1.00 96.62 126 GLU A O 1
ATOM 944 N N . ALA A 1 127 ? 3.450 3.599 2.119 1.00 95.25 127 ALA A N 1
ATOM 945 C CA . ALA A 1 127 ? 3.961 2.954 0.922 1.00 95.25 127 ALA A CA 1
ATOM 946 C C . ALA A 1 127 ? 5.416 3.370 0.700 1.00 95.25 127 ALA A C 1
ATOM 948 O O . ALA A 1 127 ? 5.712 4.556 0.530 1.00 95.25 127 ALA A O 1
ATOM 949 N N . LYS A 1 128 ? 6.324 2.394 0.693 1.00 95.12 128 LYS A N 1
ATOM 950 C CA . LYS A 1 128 ? 7.753 2.609 0.454 1.00 95.12 128 LYS A CA 1
ATOM 951 C C . LYS A 1 128 ? 8.082 2.388 -1.015 1.00 95.12 128 LYS A C 1
ATOM 953 O O . LYS A 1 128 ? 7.683 1.374 -1.596 1.00 95.12 128 LYS A O 1
ATOM 958 N N . THR A 1 129 ? 8.829 3.310 -1.603 1.00 92.25 129 THR A N 1
ATOM 959 C CA . THR A 1 129 ? 9.318 3.222 -2.980 1.00 92.25 129 THR A CA 1
ATOM 960 C C . THR A 1 129 ? 10.689 2.556 -3.032 1.00 92.25 129 THR A C 1
ATOM 962 O O . THR A 1 129 ? 11.435 2.493 -2.050 1.00 92.25 129 THR A O 1
ATOM 965 N N . TYR A 1 130 ? 11.059 2.091 -4.220 1.00 88.88 130 TYR A N 1
ATOM 966 C CA . TYR A 1 130 ? 12.369 1.516 -4.504 1.00 88.88 130 TYR A CA 1
ATOM 967 C C . TYR A 1 130 ? 13.528 2.471 -4.176 1.00 88.88 130 TYR A C 1
ATOM 969 O O . TYR A 1 130 ? 14.610 2.014 -3.810 1.00 88.88 130 TYR A O 1
ATOM 977 N N . TYR A 1 131 ? 13.306 3.785 -4.269 1.00 89.88 131 TYR A N 1
ATOM 978 C CA . TYR A 1 131 ? 14.313 4.802 -3.951 1.00 89.88 131 TYR A CA 1
ATOM 979 C C . TYR A 1 131 ? 14.434 5.093 -2.448 1.00 89.88 131 TYR A C 1
ATOM 981 O O . TYR A 1 131 ? 15.283 5.883 -2.045 1.00 89.88 131 TYR A O 1
ATOM 989 N N . GLY A 1 132 ? 13.631 4.425 -1.614 1.00 91.12 132 GLY A N 1
ATOM 990 C CA . GLY A 1 132 ? 13.649 4.579 -0.162 1.00 91.12 132 GLY A CA 1
ATOM 991 C C . GLY A 1 132 ? 12.749 5.698 0.358 1.00 91.12 132 GLY A C 1
ATOM 992 O O . GLY A 1 132 ? 12.766 5.960 1.558 1.00 91.12 132 GLY A O 1
ATOM 993 N N . GLU A 1 133 ? 11.957 6.331 -0.507 1.00 94.88 133 GLU A N 1
ATOM 994 C CA . GLU A 1 133 ? 10.955 7.313 -0.098 1.00 94.88 133 GLU A CA 1
ATOM 995 C C . GLU A 1 133 ? 9.732 6.601 0.487 1.00 94.88 133 GLU A C 1
ATOM 997 O O . GLU A 1 133 ? 9.354 5.523 0.026 1.00 94.88 133 GLU A O 1
ATOM 1002 N N . THR A 1 134 ? 9.098 7.209 1.489 1.00 96.44 134 THR A N 1
ATOM 1003 C CA . THR A 1 134 ? 7.868 6.690 2.093 1.00 96.44 134 THR A CA 1
ATOM 1004 C C . THR A 1 134 ? 6.764 7.724 1.958 1.00 96.44 134 THR A C 1
ATOM 1006 O O . THR A 1 134 ? 6.889 8.842 2.458 1.00 96.44 134 THR A O 1
ATOM 1009 N N . VAL A 1 135 ? 5.663 7.331 1.326 1.00 96.81 135 VAL A N 1
ATOM 1010 C CA . VAL A 1 135 ? 4.452 8.146 1.194 1.00 96.81 135 VAL A CA 1
ATOM 1011 C C . VAL A 1 135 ? 3.396 7.596 2.143 1.00 96.81 135 VAL A C 1
ATOM 1013 O O . VAL A 1 135 ? 3.204 6.384 2.210 1.00 96.81 135 VAL A O 1
ATOM 1016 N N . LYS A 1 136 ? 2.706 8.468 2.880 1.00 96.75 136 LYS A N 1
ATOM 1017 C CA . LYS A 1 136 ? 1.673 8.070 3.844 1.00 96.75 136 LYS A CA 1
ATOM 1018 C C . LYS A 1 136 ? 0.306 8.600 3.438 1.00 96.75 136 LYS A C 1
ATOM 1020 O O . LYS A 1 136 ? 0.199 9.697 2.892 1.00 96.75 136 LYS A O 1
ATOM 1025 N N . SER A 1 137 ? -0.735 7.837 3.734 1.00 97.12 137 SER A N 1
ATOM 1026 C CA . SER A 1 137 ? -2.127 8.265 3.615 1.00 97.12 137 SER A CA 1
ATOM 1027 C C . SER A 1 137 ? -2.963 7.574 4.686 1.00 97.12 137 SER A C 1
ATOM 1029 O O . SER A 1 137 ? -2.605 6.491 5.145 1.00 97.12 137 SER A O 1
ATOM 1031 N N . LYS A 1 138 ? -4.074 8.187 5.091 1.00 95.06 138 LYS A N 1
ATOM 1032 C CA . LYS A 1 138 ? -4.969 7.627 6.104 1.00 95.06 138 LYS A CA 1
ATOM 1033 C C . LYS A 1 138 ? -6.430 7.823 5.737 1.00 95.06 138 LYS A C 1
ATOM 1035 O O . LYS A 1 138 ? -6.767 8.739 4.986 1.00 95.06 138 LYS A O 1
ATOM 1040 N N . THR A 1 139 ? -7.286 6.953 6.256 1.00 93.00 139 THR A N 1
ATOM 1041 C CA . THR A 1 139 ? -8.739 7.110 6.158 1.00 93.00 139 THR A CA 1
ATOM 1042 C C . THR A 1 139 ? -9.234 8.237 7.064 1.00 93.00 139 THR A C 1
ATOM 1044 O O . THR A 1 139 ? -8.489 8.772 7.887 1.00 93.00 139 THR A O 1
ATOM 1047 N N . GLY A 1 140 ? -10.517 8.579 6.930 1.00 89.69 140 GLY A N 1
ATOM 1048 C CA . GLY A 1 140 ? -11.226 9.238 8.023 1.00 89.69 140 GLY A CA 1
ATOM 1049 C C . GLY A 1 140 ? -11.305 8.328 9.251 1.00 89.69 140 GLY A C 1
ATOM 1050 O O . GLY A 1 140 ? -11.069 7.119 9.152 1.00 89.69 140 GLY A O 1
ATOM 1051 N N . VAL A 1 141 ? -11.634 8.934 10.388 1.00 86.19 141 VAL A N 1
ATOM 1052 C CA . VAL A 1 141 ? -11.928 8.216 11.629 1.00 86.19 141 VAL A CA 1
ATOM 1053 C C . VAL A 1 141 ? -13.285 7.535 11.489 1.00 86.19 141 VAL A C 1
ATOM 1055 O O . VAL A 1 141 ? -14.240 8.124 10.972 1.00 86.19 141 VAL A O 1
ATOM 1058 N N . PHE A 1 142 ? -13.354 6.277 11.899 1.00 81.38 142 PHE A N 1
ATOM 1059 C CA . PHE A 1 142 ? -14.570 5.489 11.901 1.00 81.38 142 PHE A CA 1
ATOM 1060 C C . PHE A 1 142 ? -15.110 5.423 13.322 1.00 81.38 142 PHE A C 1
ATOM 1062 O O . PHE A 1 142 ? -14.726 4.563 14.102 1.00 81.38 142 PHE A O 1
ATOM 1069 N N . GLU A 1 143 ? -16.033 6.331 13.623 1.00 77.81 143 GLU A N 1
ATOM 1070 C CA . GLU A 1 143 ? -16.632 6.415 14.953 1.00 77.81 143 GLU A CA 1
ATOM 1071 C C . GLU A 1 143 ? -17.519 5.203 15.270 1.00 77.81 143 GLU A C 1
ATOM 1073 O O . GLU A 1 143 ? -18.225 4.690 14.379 1.00 77.81 143 GLU A O 1
ATOM 1078 N N . ASN A 1 144 ? -17.539 4.821 16.552 1.00 67.81 144 ASN A N 1
ATOM 1079 C CA . ASN A 1 144 ? -18.500 3.883 17.146 1.00 67.81 144 ASN A CA 1
ATOM 1080 C C . ASN A 1 144 ? -18.626 2.560 16.385 1.00 67.81 144 ASN A C 1
ATOM 1082 O O . ASN A 1 144 ? -19.702 2.160 15.919 1.00 67.81 144 ASN A O 1
ATOM 1086 N N . MET A 1 145 ? -17.494 1.915 16.147 1.00 63.44 145 MET A N 1
ATOM 1087 C CA . MET A 1 145 ? -17.429 0.856 15.160 1.00 63.44 145 MET A CA 1
ATOM 1088 C C . MET A 1 145 ? -18.060 -0.462 15.609 1.00 63.44 145 MET A C 1
ATOM 1090 O O . MET A 1 145 ? -17.488 -1.248 16.356 1.00 63.44 145 MET A O 1
ATOM 1094 N N . LEU A 1 146 ? -19.239 -0.725 15.045 1.00 58.22 146 LEU A N 1
ATOM 1095 C CA . LEU A 1 146 ? -19.978 -1.976 15.170 1.00 58.22 146 LEU A CA 1
ATOM 1096 C C . LEU A 1 146 ? -19.560 -2.980 14.082 1.00 58.22 146 LEU A C 1
ATOM 1098 O O . LEU A 1 146 ? -19.290 -2.609 12.934 1.00 58.22 146 LEU A O 1
ATOM 1102 N N . GLU A 1 147 ? -19.539 -4.263 14.443 1.00 64.31 147 GLU A N 1
ATOM 1103 C CA . GLU A 1 147 ? -19.279 -5.386 13.537 1.00 64.31 147 GLU A CA 1
ATOM 1104 C C . GLU A 1 147 ? -20.112 -5.282 12.240 1.00 64.31 147 GLU A C 1
ATOM 1106 O O . GLU A 1 147 ? -21.313 -5.012 12.269 1.00 64.31 147 GLU A O 1
ATOM 1111 N N . GLY A 1 148 ? -19.478 -5.499 11.082 1.00 60.53 148 GLY A N 1
ATOM 1112 C CA . GLY A 1 148 ? -20.159 -5.554 9.783 1.00 60.53 148 GLY A CA 1
ATOM 1113 C C . GLY A 1 148 ? -20.331 -4.217 9.050 1.00 60.53 148 GLY A C 1
ATOM 1114 O O . GLY A 1 148 ? -20.977 -4.190 8.000 1.00 60.53 148 GLY A O 1
ATOM 1115 N N . LYS A 1 149 ? -19.752 -3.105 9.534 1.00 70.19 149 LYS A N 1
ATOM 1116 C CA . LYS A 1 149 ? -19.740 -1.837 8.778 1.00 70.19 149 LYS A CA 1
ATOM 1117 C C . LYS A 1 149 ? -18.818 -1.949 7.559 1.00 70.19 149 LYS A C 1
ATOM 1119 O O . LYS A 1 149 ? -17.633 -2.266 7.676 1.00 70.19 149 LYS A O 1
ATOM 1124 N N . ASP A 1 150 ? -19.361 -1.657 6.380 1.00 70.62 150 ASP A N 1
ATOM 1125 C CA . ASP A 1 150 ? -18.593 -1.593 5.138 1.00 70.62 150 ASP A CA 1
ATOM 1126 C C . ASP A 1 150 ? -17.994 -0.193 4.963 1.00 70.62 150 ASP A C 1
ATOM 1128 O O . ASP A 1 150 ? -18.715 0.794 4.804 1.00 70.62 150 ASP A O 1
ATOM 1132 N N . LEU A 1 151 ? -16.666 -0.099 5.022 1.00 77.19 151 LEU A N 1
ATOM 1133 C CA . LEU A 1 151 ? -15.960 1.180 5.108 1.00 77.19 151 LEU A CA 1
ATOM 1134 C C . LEU A 1 151 ? -15.638 1.800 3.744 1.00 77.19 151 LEU A C 1
ATOM 1136 O O . LEU A 1 151 ? -15.182 2.942 3.716 1.00 77.19 151 LEU A O 1
ATOM 1140 N N . LYS A 1 152 ? -15.849 1.057 2.640 1.00 82.12 152 LYS A N 1
ATOM 1141 C CA . LYS A 1 152 ? -15.648 1.407 1.208 1.00 82.12 152 LYS A CA 1
ATOM 1142 C C . LYS A 1 152 ? -14.749 2.619 0.906 1.00 82.12 152 LYS A C 1
ATOM 1144 O O . LYS A 1 152 ? -15.071 3.446 0.054 1.00 82.12 152 LYS A O 1
ATOM 1149 N N . THR A 1 153 ? -13.590 2.707 1.548 1.00 90.06 153 THR A N 1
ATOM 1150 C CA . THR A 1 153 ? -12.680 3.850 1.421 1.00 90.06 153 THR A CA 1
ATOM 1151 C C . THR A 1 153 ? -11.478 3.433 0.599 1.00 90.06 153 THR A C 1
ATOM 1153 O O . THR A 1 153 ? -10.968 2.325 0.755 1.00 90.06 153 THR A O 1
ATOM 1156 N N . THR A 1 154 ? -11.020 4.303 -0.300 1.00 92.38 154 THR A N 1
ATOM 1157 C CA . THR A 1 154 ? -9.836 4.045 -1.127 1.00 92.38 154 THR A CA 1
ATOM 1158 C C . THR A 1 154 ? -8.829 5.174 -0.991 1.00 92.38 154 THR A C 1
ATOM 1160 O O . THR A 1 154 ? -9.155 6.331 -1.235 1.00 92.38 154 THR A O 1
ATOM 1163 N N . LEU A 1 155 ? -7.599 4.809 -0.651 1.00 94.75 155 LEU A N 1
ATOM 1164 C CA . LEU A 1 155 ? -6.421 5.660 -0.633 1.00 94.75 155 LEU A CA 1
ATOM 1165 C C . LEU A 1 155 ? -5.675 5.455 -1.960 1.00 94.75 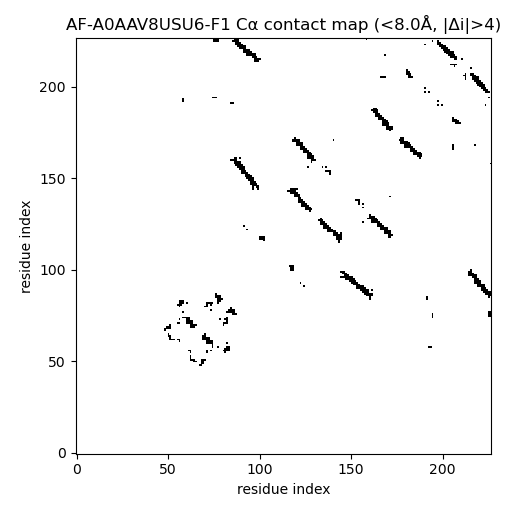155 LEU A C 1
ATOM 1167 O O . LEU A 1 155 ? -5.238 4.342 -2.269 1.00 94.75 155 LEU A O 1
ATOM 1171 N N . ASP A 1 156 ? -5.581 6.506 -2.776 1.00 95.00 156 ASP A N 1
ATOM 1172 C CA . ASP A 1 156 ? -4.874 6.487 -4.063 1.00 95.00 156 ASP A CA 1
ATOM 1173 C C . ASP A 1 156 ? -3.481 7.097 -3.880 1.00 95.00 156 ASP A C 1
ATOM 1175 O O . ASP A 1 156 ? -3.353 8.272 -3.541 1.00 95.00 156 ASP A O 1
ATOM 1179 N N . PHE A 1 157 ? -2.444 6.285 -4.084 1.00 94.56 157 PHE A N 1
ATOM 1180 C CA . PHE A 1 157 ? -1.048 6.694 -3.921 1.00 94.56 157 PHE A CA 1
ATOM 1181 C C . PHE A 1 157 ? -0.422 7.171 -5.239 1.00 94.56 157 PHE A C 1
ATOM 1183 O O . PHE A 1 157 ? 0.657 7.755 -5.232 1.00 94.56 157 PHE A O 1
ATOM 1190 N N . GLY A 1 158 ? -1.103 6.986 -6.374 1.00 92.94 158 GLY A N 1
ATOM 1191 C CA . GLY A 1 158 ? -0.547 7.309 -7.684 1.00 92.94 158 GLY A CA 1
ATOM 1192 C C . GLY A 1 158 ? 0.449 6.260 -8.182 1.00 92.94 158 GLY A C 1
ATOM 1193 O O . GLY A 1 158 ? 0.387 5.096 -7.787 1.00 92.94 158 GLY A O 1
ATOM 1194 N N . TYR A 1 159 ? 1.298 6.660 -9.133 1.00 90.75 159 TYR A N 1
ATOM 1195 C CA . TYR A 1 159 ? 2.231 5.773 -9.831 1.00 90.75 159 TYR A CA 1
ATOM 1196 C C . TYR A 1 159 ? 3.642 5.864 -9.259 1.00 90.75 159 TYR A C 1
ATOM 1198 O O . TYR A 1 159 ? 4.251 6.931 -9.320 1.00 90.75 159 TYR A O 1
ATOM 1206 N N . ASP A 1 160 ? 4.188 4.731 -8.820 1.00 91.56 160 ASP A N 1
ATOM 1207 C CA . ASP A 1 160 ? 5.582 4.639 -8.383 1.00 91.56 160 ASP A CA 1
ATOM 1208 C C . ASP A 1 160 ? 6.116 3.192 -8.419 1.00 91.56 160 ASP A C 1
ATOM 1210 O O . ASP A 1 160 ? 5.398 2.215 -8.674 1.00 91.56 160 ASP A O 1
ATOM 1214 N N . PHE A 1 161 ? 7.406 3.049 -8.133 1.00 88.50 161 PHE A N 1
ATOM 1215 C CA . PHE A 1 161 ? 8.121 1.803 -7.889 1.00 88.50 161 PHE A CA 1
ATOM 1216 C C . PHE A 1 161 ? 7.925 1.325 -6.446 1.00 88.50 161 PHE A C 1
ATOM 1218 O O . PHE A 1 161 ? 8.896 1.173 -5.704 1.00 88.50 161 PHE A O 1
ATOM 1225 N N . TYR A 1 162 ? 6.682 1.113 -6.016 1.00 89.12 162 TYR A N 1
ATOM 1226 C CA . TYR A 1 162 ? 6.411 0.648 -4.655 1.00 89.12 162 TYR A CA 1
ATOM 1227 C C . TYR A 1 162 ? 7.005 -0.746 -4.397 1.00 89.12 162 TYR A C 1
ATOM 1229 O O . TYR A 1 162 ? 6.867 -1.662 -5.209 1.00 89.12 162 TYR A O 1
ATOM 1237 N N . THR A 1 163 ? 7.660 -0.909 -3.250 1.00 88.12 163 THR A N 1
ATOM 1238 C CA . THR A 1 163 ? 8.288 -2.169 -2.817 1.00 88.12 163 THR A CA 1
ATOM 1239 C C . THR A 1 163 ? 7.609 -2.784 -1.604 1.00 88.12 163 THR A C 1
ATOM 1241 O O . THR A 1 163 ? 7.645 -3.999 -1.436 1.00 88.12 163 THR A O 1
ATOM 1244 N N . GLU A 1 164 ? 6.997 -1.957 -0.761 1.00 90.50 164 GLU A N 1
ATOM 1245 C CA . GLU A 1 164 ? 6.379 -2.371 0.496 1.00 90.50 164 GLU A CA 1
ATOM 1246 C C . GLU A 1 164 ? 5.181 -1.467 0.782 1.00 90.50 164 GLU A C 1
ATOM 1248 O O . GLU A 1 164 ? 5.252 -0.257 0.551 1.00 90.50 164 GLU A O 1
ATOM 1253 N N . ILE A 1 165 ? 4.103 -2.051 1.300 1.00 92.06 165 ILE A N 1
ATOM 1254 C CA . ILE A 1 165 ? 3.043 -1.308 1.984 1.00 92.06 165 ILE A CA 1
ATOM 1255 C C . ILE A 1 165 ? 2.942 -1.797 3.424 1.00 92.06 165 ILE A C 1
ATOM 1257 O O . ILE A 1 165 ? 2.880 -2.998 3.691 1.00 92.06 165 ILE A O 1
ATOM 1261 N N . ARG A 1 166 ? 2.915 -0.851 4.350 1.00 93.50 166 ARG A N 1
ATOM 1262 C CA . ARG A 1 166 ? 2.653 -1.058 5.769 1.00 93.50 166 ARG A CA 1
ATOM 1263 C C . ARG A 1 166 ? 1.273 -0.522 6.060 1.00 93.50 166 ARG A C 1
ATOM 1265 O O . ARG A 1 166 ? 0.964 0.607 5.685 1.00 93.50 166 ARG A O 1
ATOM 1272 N N . ILE A 1 167 ? 0.447 -1.340 6.688 1.00 92.81 167 ILE A N 1
ATOM 1273 C CA . ILE A 1 167 ? -0.922 -0.975 7.005 1.00 92.81 167 ILE A CA 1
ATOM 1274 C C . ILE A 1 167 ? -1.120 -1.114 8.502 1.00 92.81 167 ILE A C 1
ATOM 1276 O O . ILE A 1 167 ? -0.909 -2.191 9.062 1.00 92.81 167 ILE A O 1
ATOM 1280 N N . SER A 1 168 ? -1.542 -0.019 9.114 1.00 91.88 168 SER A N 1
ATOM 1281 C CA . SER A 1 168 ? -1.695 0.131 10.550 1.00 91.88 168 SER A CA 1
ATOM 1282 C C . SER A 1 168 ? -3.142 0.474 10.859 1.00 91.88 168 SER A C 1
ATOM 1284 O O . SER A 1 168 ? -3.670 1.469 10.365 1.00 91.88 168 SER A O 1
ATOM 1286 N N . LEU A 1 169 ? -3.775 -0.359 11.675 1.00 88.12 169 LEU A N 1
ATOM 1287 C CA . LEU A 1 169 ? -5.046 -0.060 12.315 1.00 88.12 169 LEU A CA 1
ATOM 1288 C C . LEU A 1 169 ? -4.735 0.633 13.639 1.00 88.12 169 LEU A C 1
ATOM 1290 O O . LEU A 1 169 ? -4.036 0.056 14.480 1.00 88.12 169 LEU A O 1
ATOM 1294 N N . LYS A 1 170 ? -5.216 1.862 13.799 1.00 87.88 170 LYS A N 1
ATOM 1295 C CA . LYS A 1 170 ? -4.943 2.692 14.971 1.00 87.88 170 LYS A CA 1
ATOM 1296 C C . LYS A 1 170 ? -6.233 3.194 15.584 1.00 87.88 170 LYS A C 1
ATOM 1298 O O . LYS A 1 170 ? -7.170 3.458 14.837 1.00 87.88 170 LYS A O 1
ATOM 1303 N N . ASP A 1 171 ? -6.243 3.325 16.898 1.00 83.38 171 ASP A N 1
ATOM 1304 C CA . ASP A 1 171 ? -7.288 4.039 17.616 1.00 83.38 171 ASP A CA 1
ATOM 1305 C C . ASP A 1 171 ? -7.048 5.547 17.507 1.00 83.38 171 ASP A C 1
ATOM 1307 O O . ASP A 1 171 ? -5.893 5.981 17.505 1.00 83.38 171 ASP A O 1
ATOM 1311 N N . SER A 1 172 ? -8.102 6.334 17.320 1.00 84.81 172 SER A N 1
ATOM 1312 C CA . SER A 1 172 ? -8.018 7.793 17.229 1.00 84.81 172 SER A CA 1
ATOM 1313 C C . SER A 1 172 ? -8.412 8.405 18.557 1.00 84.81 172 SER A C 1
ATOM 1315 O O . SER A 1 172 ? -9.580 8.709 18.790 1.00 84.81 172 SER A O 1
ATOM 1317 N N . ASP A 1 173 ? -7.422 8.739 19.365 1.00 75.12 173 ASP A N 1
ATOM 1318 C CA . ASP A 1 173 ? -7.698 9.359 20.648 1.00 75.12 173 ASP A CA 1
ATOM 1319 C C . ASP A 1 173 ? -7.773 10.878 20.545 1.00 75.12 173 ASP A C 1
ATOM 1321 O O . ASP A 1 173 ? -6.963 11.549 19.898 1.00 75.12 173 ASP A O 1
ATOM 1325 N N . ARG A 1 174 ? -8.738 11.474 21.247 1.00 71.56 174 ARG A N 1
ATOM 1326 C CA . ARG A 1 174 ? -8.905 12.934 21.243 1.00 71.56 174 ARG A CA 1
ATOM 1327 C C . ARG A 1 174 ? -7.816 13.668 22.029 1.00 71.56 174 ARG A C 1
ATOM 1329 O O . ARG A 1 174 ? -7.512 14.824 21.725 1.00 71.56 174 ARG A O 1
ATOM 1336 N N . TYR A 1 175 ? -7.287 13.030 23.071 1.00 66.19 175 TYR A N 1
ATOM 1337 C CA . TYR A 1 175 ? -6.407 13.664 24.060 1.00 66.19 175 TYR A CA 1
ATOM 1338 C C . TYR A 1 175 ? -5.104 12.904 24.310 1.00 66.19 175 TYR A C 1
ATOM 1340 O O . TYR A 1 175 ? -4.139 13.498 24.799 1.00 66.19 175 TYR A O 1
ATOM 1348 N N . THR A 1 176 ? -5.065 11.614 23.993 1.00 71.56 176 THR A N 1
ATOM 1349 C CA . THR A 1 176 ? -3.876 10.767 24.097 1.00 71.56 176 THR A CA 1
ATOM 1350 C C . THR A 1 176 ? -3.269 10.557 22.706 1.00 71.56 176 THR A C 1
ATOM 1352 O O . THR A 1 176 ? -3.595 11.267 21.754 1.00 71.56 176 THR A O 1
ATOM 1355 N N . ARG A 1 177 ? -2.248 9.703 22.610 1.00 77.75 177 ARG A N 1
ATOM 1356 C CA . ARG A 1 177 ? -1.610 9.396 21.326 1.00 77.75 177 ARG A CA 1
ATOM 1357 C C . ARG A 1 177 ? -2.274 8.159 20.753 1.00 77.75 177 ARG A C 1
ATOM 1359 O O . ARG A 1 177 ? -2.212 7.146 21.436 1.00 77.75 177 ARG A O 1
ATOM 1366 N N . ASP A 1 178 ? -2.667 8.240 19.484 1.00 83.81 178 ASP A N 1
ATOM 1367 C CA . ASP A 1 178 ? -3.226 7.135 18.703 1.00 83.81 178 ASP A CA 1
ATOM 1368 C C . ASP A 1 178 ? -2.569 5.777 19.025 1.00 83.81 178 ASP A C 1
ATOM 1370 O O . ASP A 1 178 ? -1.376 5.557 18.737 1.00 83.81 178 ASP A O 1
ATOM 1374 N N . GLU A 1 179 ? -3.336 4.853 19.609 1.00 82.31 179 GLU A N 1
ATOM 1375 C CA . GLU A 1 179 ? -2.851 3.511 19.937 1.00 82.31 179 GLU A CA 1
ATOM 1376 C C . GLU A 1 179 ? -2.789 2.621 18.686 1.00 82.31 179 GLU A C 1
ATOM 1378 O O . GLU A 1 179 ? -3.706 2.546 17.874 1.00 82.31 179 GLU A O 1
ATOM 1383 N N . LEU A 1 180 ? -1.692 1.874 18.514 1.00 86.06 180 LEU A N 1
ATOM 1384 C CA . LEU A 1 180 ? -1.587 0.881 17.443 1.00 86.06 180 LEU A CA 1
ATOM 1385 C C . LEU A 1 180 ? -2.298 -0.422 17.833 1.00 86.06 180 LEU A C 1
ATOM 1387 O O . LEU A 1 180 ? -1.695 -1.266 18.509 1.00 86.06 180 LEU A O 1
ATOM 1391 N N . ILE A 1 181 ? -3.498 -0.622 17.289 1.00 83.94 181 ILE A N 1
ATOM 1392 C CA . ILE A 1 181 ? -4.340 -1.810 17.482 1.00 83.94 181 ILE A CA 1
ATOM 1393 C C . ILE A 1 181 ? -3.762 -3.021 16.737 1.00 83.94 181 ILE A C 1
ATOM 1395 O O . ILE A 1 181 ? -3.681 -4.120 17.288 1.00 83.94 181 ILE A O 1
ATOM 1399 N N . GLY A 1 182 ? -3.339 -2.833 15.485 1.00 85.44 182 GLY A N 1
ATOM 1400 C CA . GLY A 1 182 ? -2.867 -3.916 14.621 1.00 85.44 182 GLY A CA 1
ATOM 1401 C C . GLY A 1 182 ? -2.021 -3.410 13.460 1.00 85.44 182 GLY A C 1
ATOM 1402 O O . GLY A 1 182 ? -2.196 -2.289 12.996 1.00 85.44 182 GLY A O 1
ATOM 1403 N N . GLU A 1 183 ? -1.091 -4.232 12.980 1.00 90.69 183 GLU A N 1
ATOM 1404 C CA . GLU A 1 183 ? -0.207 -3.870 11.869 1.00 90.69 183 GLU A CA 1
ATOM 1405 C C . GLU A 1 183 ? 0.054 -5.075 10.964 1.00 90.69 183 GLU A C 1
ATOM 1407 O O . GLU A 1 183 ? 0.168 -6.214 11.423 1.00 90.69 183 GLU A O 1
ATOM 1412 N N . THR A 1 184 ? 0.188 -4.820 9.665 1.00 86.94 184 THR A N 1
ATOM 1413 C CA . THR A 1 184 ? 0.745 -5.785 8.720 1.00 86.94 184 THR A CA 1
ATOM 1414 C C . THR A 1 184 ? 1.662 -5.101 7.715 1.00 86.94 184 THR A C 1
ATOM 1416 O O . THR A 1 184 ? 1.490 -3.927 7.382 1.00 86.94 184 THR A O 1
ATOM 1419 N N . VAL A 1 185 ? 2.638 -5.852 7.214 1.00 90.25 185 VAL A N 1
ATOM 1420 C CA . VAL A 1 185 ? 3.580 -5.402 6.189 1.00 90.25 185 VAL A CA 1
ATOM 1421 C C . VAL A 1 185 ? 3.484 -6.354 5.014 1.00 90.25 185 VAL A C 1
ATOM 1423 O O . VAL A 1 185 ? 3.548 -7.573 5.178 1.00 90.25 185 VAL A O 1
ATOM 1426 N N . ILE A 1 186 ? 3.313 -5.791 3.826 1.00 84.81 186 ILE A N 1
ATOM 1427 C CA . ILE A 1 186 ? 3.146 -6.543 2.592 1.00 84.81 186 ILE A CA 1
ATOM 1428 C C . ILE A 1 186 ? 4.258 -6.128 1.643 1.00 84.81 186 ILE A C 1
ATOM 1430 O O . ILE A 1 186 ? 4.317 -4.989 1.174 1.00 84.81 186 ILE A O 1
ATOM 1434 N N . GLU A 1 187 ? 5.123 -7.084 1.327 1.00 84.69 187 GLU A N 1
ATOM 1435 C CA . GLU A 1 187 ? 6.113 -6.921 0.275 1.00 84.69 187 GLU A CA 1
ATOM 1436 C C . GLU A 1 187 ? 5.446 -7.022 -1.098 1.00 84.69 187 GLU A C 1
ATOM 1438 O O . GLU A 1 187 ? 4.755 -7.992 -1.419 1.00 84.69 187 GLU A O 1
ATOM 1443 N N . LEU A 1 188 ? 5.692 -6.028 -1.947 1.00 79.31 188 LEU A N 1
ATOM 1444 C CA . LEU A 1 188 ? 5.160 -5.974 -3.310 1.00 79.31 188 LEU A CA 1
ATOM 1445 C C . LEU A 1 188 ? 6.086 -6.661 -4.330 1.00 79.31 188 LEU A C 1
ATOM 1447 O O . LEU A 1 188 ? 5.840 -6.609 -5.535 1.00 79.31 188 LEU A O 1
ATOM 1451 N N . ASN A 1 189 ? 7.142 -7.331 -3.855 1.00 68.06 189 ASN A N 1
ATOM 1452 C CA . ASN A 1 189 ? 8.160 -8.004 -4.667 1.00 68.06 189 ASN A CA 1
ATOM 1453 C C . ASN A 1 189 ? 7.573 -9.093 -5.595 1.00 68.06 189 ASN A C 1
ATOM 1455 O O . ASN A 1 189 ? 8.098 -9.311 -6.686 1.00 68.06 189 ASN A O 1
ATOM 1459 N N . ASP A 1 190 ? 6.456 -9.716 -5.200 1.00 57.72 190 ASP A N 1
ATOM 1460 C CA . ASP A 1 190 ? 5.824 -10.841 -5.909 1.00 57.72 190 ASP A CA 1
ATOM 1461 C C . ASP A 1 190 ? 4.668 -10.454 -6.849 1.00 57.72 190 ASP A C 1
ATOM 1463 O O . ASP A 1 190 ? 4.113 -11.315 -7.537 1.00 57.72 190 ASP A O 1
ATOM 1467 N N . LEU A 1 191 ? 4.291 -9.172 -6.925 1.00 56.75 191 LEU A N 1
ATOM 1468 C CA . LEU A 1 191 ? 3.134 -8.701 -7.713 1.00 56.75 191 LEU A CA 1
ATOM 1469 C C . LEU A 1 191 ? 3.366 -8.671 -9.226 1.00 56.75 191 LEU A C 1
ATOM 1471 O O . LEU A 1 191 ? 2.542 -8.197 -10.000 1.00 56.75 191 LEU A O 1
ATOM 1475 N N . ALA A 1 192 ? 4.503 -9.185 -9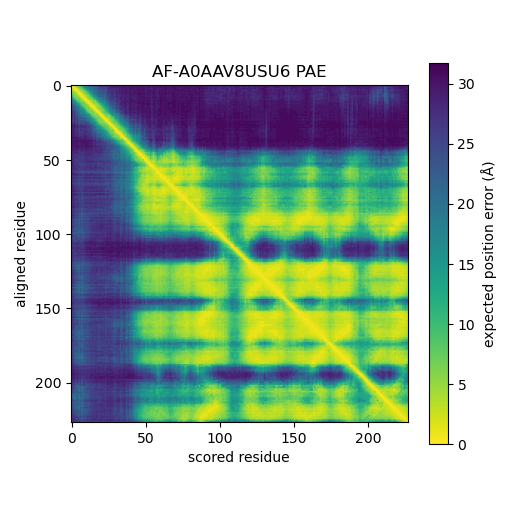.660 1.00 49.66 192 ALA A N 1
ATOM 1476 C CA . ALA A 1 192 ? 5.109 -8.858 -10.925 1.00 49.66 192 ALA A CA 1
ATOM 1477 C C . ALA A 1 192 ? 5.085 -10.080 -11.880 1.00 49.66 192 ALA A C 1
ATOM 1479 O O . ALA A 1 192 ? 6.052 -10.391 -12.567 1.00 49.66 192 ALA A O 1
ATOM 1480 N N . ARG A 1 193 ? 3.965 -10.822 -11.918 1.00 52.25 193 ARG A N 1
ATOM 1481 C CA . ARG A 1 193 ? 3.791 -12.026 -12.763 1.00 52.25 193 ARG A CA 1
ATOM 1482 C C . ARG A 1 193 ? 2.857 -11.8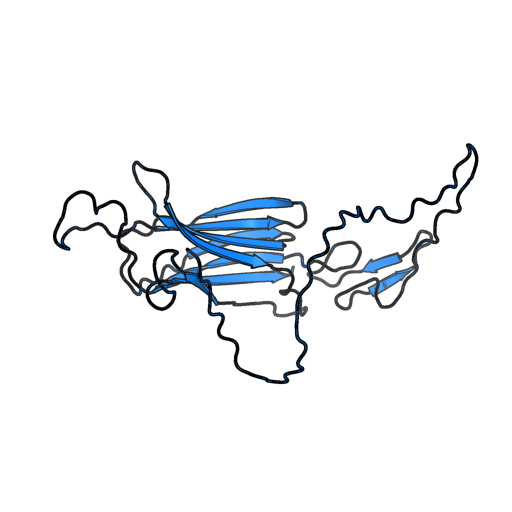34 -13.968 1.00 52.25 193 ARG A C 1
ATOM 1484 O O . ARG A 1 193 ? 2.074 -12.725 -14.273 1.00 52.25 193 ARG A O 1
ATOM 1491 N N . GLY A 1 194 ? 2.978 -10.730 -14.708 1.00 44.41 194 GLY A N 1
ATOM 1492 C CA . GLY A 1 194 ? 2.519 -10.712 -16.108 1.00 44.41 194 GLY A CA 1
ATOM 1493 C C . GLY A 1 194 ? 2.003 -9.372 -16.646 1.00 44.41 194 GLY A C 1
ATOM 1494 O O . GLY A 1 194 ? 1.403 -8.605 -15.903 1.00 44.41 194 GLY A O 1
ATOM 1495 N N . PRO A 1 195 ? 2.229 -9.061 -17.938 1.00 49.25 195 PRO A N 1
ATOM 1496 C CA . PRO A 1 195 ? 1.588 -7.941 -18.615 1.00 49.25 195 PRO A CA 1
ATOM 1497 C C . PRO A 1 195 ? 0.174 -8.354 -19.052 1.00 49.25 195 PRO A C 1
ATOM 1499 O O . PRO A 1 195 ? -0.045 -9.518 -19.375 1.00 49.25 195 PRO A O 1
ATOM 1502 N N . THR A 1 196 ? -0.743 -7.383 -19.102 1.00 41.94 196 THR A N 1
ATOM 1503 C CA . THR A 1 196 ? -2.208 -7.524 -19.251 1.00 41.94 196 THR A CA 1
ATOM 1504 C C . THR A 1 196 ? -2.888 -8.189 -18.045 1.00 41.94 196 THR A C 1
ATOM 1506 O O . THR A 1 196 ? -2.734 -9.376 -17.815 1.00 41.94 196 THR A O 1
ATOM 1509 N N . GLU A 1 197 ? -3.655 -7.387 -17.291 1.00 42.00 197 GLU A N 1
ATOM 1510 C CA . GLU A 1 197 ? -4.568 -7.822 -16.213 1.00 42.00 197 GLU A CA 1
ATOM 1511 C C . GLU A 1 197 ? -3.956 -8.115 -14.823 1.00 42.00 197 GLU A C 1
ATOM 1513 O O . GLU A 1 197 ? -4.379 -9.008 -14.096 1.00 42.00 197 GLU A O 1
ATOM 1518 N N . LEU A 1 198 ? -2.994 -7.303 -14.371 1.00 43.66 198 LEU A N 1
ATOM 1519 C CA . LEU A 1 198 ? -2.573 -7.298 -12.962 1.00 43.66 198 LEU A CA 1
ATOM 1520 C C . LEU A 1 198 ? -3.555 -6.489 -12.096 1.00 43.66 198 LEU A C 1
ATOM 1522 O O . LEU A 1 198 ? -3.289 -5.356 -11.699 1.00 43.66 198 LEU A O 1
ATOM 1526 N N . GLN A 1 199 ? -4.702 -7.085 -11.781 1.00 45.22 199 GLN A N 1
ATOM 1527 C CA . GLN A 1 199 ? -5.380 -6.820 -10.515 1.00 45.22 199 GLN A CA 1
ATOM 1528 C C . GLN A 1 199 ? -4.999 -7.946 -9.560 1.00 45.22 199 GLN A C 1
ATOM 1530 O O . GLN A 1 199 ? -5.634 -8.995 -9.526 1.00 45.22 199 GLN A O 1
ATOM 1535 N N . THR A 1 200 ? -3.948 -7.754 -8.765 1.00 47.91 200 THR A N 1
ATOM 1536 C CA . THR A 1 200 ? -3.790 -8.612 -7.588 1.00 47.91 200 THR A CA 1
ATOM 1537 C C . THR A 1 200 ? -4.707 -8.072 -6.503 1.00 47.91 200 THR A C 1
ATOM 1539 O O . THR A 1 200 ? -4.275 -7.293 -5.664 1.00 47.91 200 THR A O 1
ATOM 1542 N N . ILE A 1 201 ? -5.982 -8.462 -6.550 1.00 51.62 201 ILE A N 1
ATOM 1543 C CA . ILE A 1 201 ? -6.903 -8.288 -5.426 1.00 51.62 201 ILE A CA 1
ATOM 1544 C C . ILE A 1 201 ? -6.480 -9.307 -4.382 1.00 51.62 201 ILE A C 1
ATOM 1546 O O . ILE A 1 201 ? -6.801 -10.493 -4.476 1.00 51.62 201 ILE A O 1
ATOM 1550 N N . ARG A 1 202 ? -5.714 -8.866 -3.393 1.00 57.59 202 ARG A N 1
ATOM 1551 C CA . ARG A 1 202 ? -5.444 -9.691 -2.221 1.00 57.59 202 ARG A CA 1
ATOM 1552 C C . ARG A 1 202 ? -6.135 -9.086 -1.026 1.00 57.59 202 ARG A C 1
ATOM 1554 O O . ARG A 1 202 ? -5.949 -7.914 -0.715 1.00 57.59 202 ARG A O 1
ATOM 1561 N N . ARG A 1 203 ? -6.935 -9.926 -0.378 1.00 60.34 203 ARG A N 1
ATOM 1562 C CA . ARG A 1 203 ? -7.548 -9.611 0.900 1.00 60.34 203 ARG A CA 1
ATOM 1563 C C . ARG A 1 203 ? -6.554 -9.946 1.992 1.00 60.34 203 ARG A C 1
ATOM 1565 O O . ARG A 1 203 ? -6.126 -11.093 2.105 1.00 60.34 203 ARG A O 1
ATOM 1572 N N . TYR A 1 204 ? -6.202 -8.938 2.768 1.00 65.50 204 TYR A N 1
ATOM 1573 C CA . TYR A 1 204 ? -5.432 -9.095 3.988 1.00 65.50 204 TYR A CA 1
ATOM 1574 C C . TYR A 1 204 ? -6.321 -8.760 5.167 1.00 65.50 204 TYR A C 1
ATOM 1576 O O . TYR A 1 204 ? -7.154 -7.857 5.095 1.00 65.50 204 TYR A O 1
ATOM 1584 N N . SER A 1 205 ? -6.131 -9.513 6.240 1.00 76.88 205 SER A N 1
ATOM 1585 C CA . SER A 1 205 ? -6.753 -9.239 7.521 1.00 76.88 205 SER A CA 1
ATOM 1586 C C . SER A 1 205 ? -5.689 -8.637 8.427 1.00 76.88 205 SER A C 1
ATOM 1588 O O . SER A 1 205 ? -4.708 -9.308 8.747 1.00 76.88 205 SER A O 1
ATOM 1590 N N . VAL A 1 206 ? -5.866 -7.374 8.812 1.00 76.69 206 VAL A N 1
ATOM 1591 C CA . VAL A 1 206 ? -5.076 -6.780 9.896 1.00 76.69 206 VAL A CA 1
ATOM 1592 C C . VAL A 1 206 ? -5.739 -7.200 11.195 1.00 76.69 206 VAL A C 1
ATOM 1594 O O . VAL A 1 206 ? -6.889 -6.837 11.439 1.00 76.69 206 VAL A O 1
ATOM 1597 N N . CYS A 1 207 ? -5.045 -8.017 11.979 1.00 81.19 207 CYS A N 1
ATOM 1598 C CA . CYS A 1 207 ? -5.545 -8.505 13.257 1.00 81.19 207 CYS A CA 1
ATOM 1599 C C . CYS A 1 207 ? -5.088 -7.594 14.387 1.00 81.19 207 CYS A C 1
ATOM 1601 O O . CYS A 1 207 ? -4.048 -6.937 14.286 1.00 81.19 207 CYS A O 1
ATOM 1603 N N . THR A 1 208 ? -5.856 -7.583 15.465 1.00 77.31 208 THR A N 1
ATOM 1604 C CA . THR A 1 208 ? -5.486 -6.835 16.660 1.00 77.31 208 THR A CA 1
ATOM 1605 C C . THR A 1 208 ? -4.381 -7.561 17.425 1.00 77.31 208 THR A C 1
ATOM 1607 O O . THR A 1 208 ? -4.197 -8.772 17.290 1.00 77.31 208 THR A O 1
ATOM 1610 N N . LYS A 1 209 ? -3.591 -6.821 18.203 1.00 76.94 209 LYS A N 1
ATOM 1611 C CA . LYS A 1 209 ? -2.507 -7.401 19.010 1.00 76.94 209 LYS A CA 1
ATOM 1612 C C . LYS A 1 209 ? -3.026 -8.218 20.187 1.00 76.94 209 LYS A C 1
ATOM 1614 O O . LYS A 1 209 ? -2.430 -9.237 20.525 1.00 76.94 209 LYS A O 1
ATOM 1619 N N . ASP A 1 210 ? -4.117 -7.753 20.788 1.00 72.06 210 ASP A N 1
ATOM 1620 C CA . ASP A 1 210 ? -4.645 -8.296 22.038 1.00 72.06 210 ASP A CA 1
ATOM 1621 C C . ASP A 1 210 ? -5.708 -9.389 21.807 1.00 72.06 210 ASP A C 1
ATOM 1623 O O . ASP A 1 210 ? -5.992 -10.166 22.720 1.00 72.06 210 ASP A O 1
ATOM 1627 N N . PHE A 1 211 ? -6.245 -9.526 20.582 1.00 68.62 211 PHE A N 1
ATOM 1628 C CA . PHE A 1 211 ? -7.260 -10.532 20.252 1.00 68.62 211 PHE A CA 1
ATOM 1629 C C . PHE A 1 211 ? -6.880 -11.403 19.043 1.00 68.62 211 PHE A C 1
ATOM 1631 O O . PHE A 1 211 ? -6.223 -10.947 18.107 1.00 68.62 211 PHE A O 1
ATOM 1638 N N . PRO A 1 212 ? -7.322 -12.675 19.005 1.00 75.19 212 PRO A N 1
ATOM 1639 C CA . PRO A 1 212 ? -7.155 -13.521 17.828 1.00 75.19 212 PRO A CA 1
ATOM 1640 C C . PRO A 1 212 ? -7.824 -12.928 16.578 1.00 75.19 212 PRO A C 1
ATOM 1642 O O . PRO A 1 212 ? -8.906 -12.349 16.655 1.00 75.19 212 PRO A O 1
ATOM 1645 N N . CYS A 1 213 ? -7.256 -13.196 15.396 1.00 70.88 213 CYS A N 1
ATOM 1646 C CA . CYS A 1 213 ? -7.827 -12.790 14.101 1.00 70.88 213 CYS A CA 1
ATOM 1647 C C . CYS A 1 213 ? -9.262 -13.293 13.850 1.00 70.88 213 CYS A C 1
ATOM 1649 O O . CYS A 1 213 ? -9.958 -12.763 12.989 1.00 70.88 213 CYS A O 1
ATOM 1651 N N . SER A 1 214 ? -9.691 -14.356 14.539 1.00 71.12 214 SER A N 1
ATOM 1652 C CA . SER A 1 214 ? -11.064 -14.871 14.475 1.00 71.12 214 SER A CA 1
ATOM 1653 C C . SER A 1 214 ? -12.073 -13.985 15.206 1.00 71.12 214 SER A C 1
ATOM 1655 O O . SER A 1 214 ? -13.266 -14.131 14.967 1.00 71.12 214 SER A O 1
ATOM 1657 N N . THR A 1 215 ? -11.599 -13.115 16.100 1.00 72.12 215 THR A N 1
ATOM 1658 C CA . THR A 1 215 ? -12.421 -12.256 16.958 1.00 72.12 215 THR A CA 1
ATOM 1659 C C . THR A 1 215 ? -12.537 -10.848 16.392 1.00 72.12 215 THR A C 1
ATOM 1661 O O . THR A 1 215 ? -13.635 -10.311 16.364 1.00 72.12 215 THR A O 1
ATOM 1664 N N . ALA A 1 216 ? -11.429 -10.260 15.928 1.00 76.44 216 ALA A N 1
ATOM 1665 C CA . ALA A 1 216 ? -11.422 -8.925 15.337 1.00 76.44 216 ALA A CA 1
ATOM 1666 C C . ALA A 1 216 ? -10.382 -8.808 14.214 1.00 76.44 216 ALA A C 1
ATOM 1668 O O . ALA A 1 216 ? -9.219 -9.199 14.379 1.00 76.44 216 ALA A O 1
ATOM 1669 N N . ARG A 1 217 ? -10.800 -8.273 13.061 1.00 84.12 217 ARG A N 1
ATOM 1670 C CA . ARG A 1 217 ? -9.929 -8.027 11.906 1.00 84.12 217 ARG A CA 1
ATOM 1671 C C . ARG A 1 217 ? -10.480 -6.967 10.953 1.00 84.12 217 ARG A C 1
ATOM 1673 O O . ARG A 1 217 ? -11.670 -6.939 10.649 1.00 84.12 217 ARG A O 1
ATOM 1680 N N . GLN A 1 218 ? -9.572 -6.189 10.372 1.00 86.38 218 GLN A N 1
ATOM 1681 C CA . GLN A 1 218 ? -9.876 -5.304 9.250 1.00 86.38 218 GLN A CA 1
ATOM 1682 C C . GLN A 1 218 ? -9.566 -5.998 7.925 1.00 86.38 218 GLN A C 1
ATOM 1684 O O . GLN A 1 218 ? -8.412 -6.357 7.677 1.00 86.38 218 GLN A O 1
ATOM 1689 N N . ASN A 1 219 ? -10.562 -6.124 7.044 1.00 86.31 219 ASN A N 1
ATOM 1690 C CA . ASN A 1 219 ? -10.332 -6.591 5.680 1.00 86.31 219 ASN A CA 1
ATOM 1691 C C . ASN A 1 219 ? -9.857 -5.441 4.788 1.00 86.31 219 ASN A C 1
ATOM 1693 O O . ASN A 1 219 ? -10.481 -4.376 4.718 1.00 86.31 219 ASN A O 1
ATOM 1697 N N . ILE A 1 220 ? -8.746 -5.668 4.092 1.00 84.88 220 ILE A N 1
ATOM 1698 C CA . ILE A 1 220 ? -8.116 -4.686 3.210 1.00 84.88 220 ILE A CA 1
ATOM 1699 C C . ILE A 1 220 ? -7.820 -5.336 1.875 1.00 84.88 220 ILE A C 1
ATOM 1701 O O . ILE A 1 220 ? -7.301 -6.447 1.802 1.00 84.88 220 ILE A O 1
ATOM 1705 N N . GLU A 1 221 ? -8.148 -4.615 0.820 1.00 87.00 221 GLU A N 1
ATOM 1706 C CA . GLU A 1 221 ? -7.812 -4.937 -0.550 1.00 87.00 221 GLU A CA 1
ATOM 1707 C C . GLU A 1 221 ? -6.816 -3.898 -1.052 1.00 87.00 221 GLU A C 1
ATOM 1709 O O . GLU A 1 221 ? -7.010 -2.704 -0.849 1.00 87.00 221 GLU A O 1
ATOM 1714 N N . TYR A 1 222 ? -5.762 -4.315 -1.738 1.00 85.88 222 TYR A N 1
ATOM 1715 C CA . TYR A 1 222 ? -4.962 -3.383 -2.525 1.00 85.88 222 TYR A CA 1
ATOM 1716 C C . TYR A 1 222 ? -4.996 -3.774 -3.991 1.00 85.88 222 TYR A C 1
ATOM 1718 O O . TYR A 1 222 ? -5.233 -4.925 -4.349 1.00 85.88 222 TYR A O 1
ATOM 1726 N N . THR A 1 223 ? -4.747 -2.796 -4.847 1.00 82.69 223 THR A N 1
ATOM 1727 C CA . THR A 1 223 ? -4.581 -2.988 -6.279 1.00 82.69 223 THR A CA 1
ATOM 1728 C C . THR A 1 223 ? -3.313 -2.277 -6.709 1.00 82.69 223 THR A C 1
ATOM 1730 O O . THR A 1 223 ? -3.096 -1.114 -6.371 1.00 82.69 223 THR A O 1
ATOM 1733 N N . TYR A 1 224 ? -2.491 -2.985 -7.476 1.00 81.94 224 TYR A N 1
ATOM 1734 C CA . TYR A 1 224 ? -1.303 -2.434 -8.105 1.00 81.94 224 TYR A CA 1
ATOM 1735 C C . TYR A 1 224 ? -1.403 -2.652 -9.612 1.00 81.94 224 TYR A C 1
ATOM 1737 O O . TYR A 1 224 ? -1.280 -3.781 -10.084 1.00 81.94 224 TYR A O 1
ATOM 1745 N N . THR A 1 225 ? -1.661 -1.585 -10.363 1.00 76.75 225 THR A N 1
ATOM 1746 C CA . THR A 1 225 ? -1.840 -1.650 -11.819 1.00 76.75 225 THR A CA 1
ATOM 1747 C C . THR A 1 225 ? -0.591 -1.133 -12.512 1.00 76.75 225 THR A C 1
ATOM 1749 O O . THR A 1 225 ? -0.321 0.067 -12.493 1.00 76.75 225 THR A O 1
ATOM 1752 N N . ALA A 1 226 ? 0.175 -2.036 -13.120 1.00 74.06 226 ALA A N 1
ATOM 1753 C CA . ALA A 1 226 ? 1.367 -1.670 -13.878 1.00 74.06 226 ALA A CA 1
ATOM 1754 C C . ALA A 1 226 ? 1.011 -0.750 -15.065 1.00 74.06 226 ALA A C 1
ATOM 1756 O O . ALA A 1 226 ? -0.022 -0.953 -15.708 1.00 74.06 226 ALA A O 1
ATOM 1757 N N . LEU A 1 227 ? 1.853 0.259 -15.329 1.00 67.25 227 LEU A N 1
ATOM 1758 C CA . LEU A 1 227 ? 1.640 1.254 -16.390 1.00 67.25 227 LEU A CA 1
ATOM 1759 C C . LEU A 1 227 ? 1.751 0.639 -17.776 1.00 67.25 227 LEU A C 1
ATOM 1761 O O . LEU A 1 227 ? 2.814 0.063 -18.081 1.00 67.25 227 LEU A O 1
#

Sequence (227 aa):
MAKYTQVCVVGLVLAVLASSASAIRLGGSIDPPFNPGSGPGGSDPKPPVPMCSSDLCRNGSTCRDYSTGYKCSCKRGWSLKQCTRPYGKLRVSVREFIGVVPDKDDSAWGSVFNDSDFSDYFVEVEAKTYYGETVKSKTGVFENMLEGKDLKTTLDFGYDFYTEIRISLKDSDRYTRDELIGETVIELNDLARGPTELQTIRRYSVCTKDFPCSTARQNIEYTYTAL

Solvent-accessible surface area (backbone atoms only — not comparable to full-atom values): 14041 Å² total; per-residue (Å²): 133,92,83,91,82,82,86,93,75,86,83,86,90,83,90,80,90,85,82,82,89,82,92,78,91,72,92,70,84,83,66,73,85,80,73,94,78,77,74,98,83,74,87,71,76,75,75,81,65,61,60,64,52,88,79,60,24,34,86,88,22,47,64,39,73,50,100,84,19,54,47,47,50,48,43,78,24,35,34,71,80,32,21,78,41,54,33,22,34,38,36,42,32,42,38,43,37,43,37,65,61,77,49,78,83,72,77,82,68,89,71,72,97,77,72,99,62,39,42,28,29,30,48,39,37,40,40,29,31,74,88,71,50,72,49,75,53,64,57,72,73,42,68,65,51,55,60,66,45,72,58,79,40,73,52,77,76,48,73,44,42,58,42,36,40,38,41,35,39,26,33,58,50,94,85,62,75,60,45,78,43,21,64,46,76,46,73,46,80,77,76,74,82,62,79,84,84,46,68,59,75,46,80,44,69,38,30,38,78,91,46,57,63,91,56,23,28,41,37,32,35,38,38,50,39,58,82

Nearest PDB structures (foldseek):
  1dji-assembly2_B  TM=6.994E-01  e=3.386E-06  Rattus norvegicus
  1djy-assembly2_B  TM=7.213E-01  e=5.393E-06  Rattus norvegicus
  1gmi-assembly1_A  TM=7.380E-01  e=8.157E-06  Rattus rattus
  2nq3-assembly1_A  TM=7.091E-01  e=2.972E-05  Homo sapiens
  8ghc-assembly1_A  TM=2.709E-01  e=5.097E-02  Homo sapiens